Protein 1ZXQ (pdb70)

B-factor: mean 52.38, std 11.32, range [29.48, 95.59]

GO terms:
  GO:0036336 dendritic cell migration (P, IDA)
  GO:0005886 plasma membrane (C, IDA)
  GO:0033627 cell adhesion mediated by integrin (P, IDA)
  GO:0007159 leukocyte cell-cell adhesion (P, IDA)
  GO:0048018 receptor ligand activity (F, IDA)
  GO:0005178 integrin binding (F, TAS)
  GO:0005886 plasma membrane (C, TAS)
  GO:0032154 cleavage furrow (C, IDA)
  GO:0005178 integrin binding (F, IPI)
  GO:0016020 membrane (C, HDA)

Nearest PDB structures (foldseek):
  1zxq-assembly1_A-2  TM=1.005E+00  e=8.583E-40  Homo sapiens
  3bn3-assembly1_B  TM=7.336E-01  e=2.133E-19  Homo sapiens
  1iam-assembly1_A-2  TM=8.116E-01  e=3.381E-17  Homo sapiens
  4oia-assembly1_A  TM=7.535E-01  e=1.562E-16  Homo sapiens
  1z7z-assembly1_I  TM=8.060E-01  e=2.185E-15  Homo sapiens

InterPro domains:
  IPR003987 Intercellular adhesion molecule/vascular cell adhesion molecule, N-terminal [PR01472] (35-51)
  IPR003987 Intercellular adhesion molecule/vascular cell adhesion molecule, N-terminal [PR01472] (109-122)
  IPR003987 Intercellular adhesion molecule/vascular cell adhesion molecule, N-terminal [PR01472] (126-141)
  IPR003987 Intercellular adhesion molecule/vascular cell adhesion molecule, N-terminal [PR01472] (141-159)
  IPR003988 Intercellular adhesion molecule [PR01473] (121-134)
  IPR003988 Intercellular adhesion molecule [PR01473] (200-216)
  IPR013768 Intercellular adhesion molecule, N-terminal [PF03921] (24-114)
  IPR013783 Immunoglobulin-like fold [G3DSA:2.60.40.10] (25-109)
  IPR013783 Immunoglobulin-like fold [G3DSA:2.60.40.10] (110-218)
  IPR036179 Immunoglobulin-like domain superfamily [SSF48726] (25-110)
  IPR036179 Immunoglobulin-like domain superfamily [SSF48726] (108-206)
  IPR047012 Intercellular adhesion molecule/vascular cell adhesion molecule [PTHR13771] (4-242)

CATH classification: 2.60.40.10 (+1 more: 2.60.40.10)

Radius of gyration: 23.93 Å; Cα contacts (8 Å, |Δi|>4): 522; chains: 1; bounding box: 25×47×71 Å

Solvent-accessible surface area: 10466 Å² total; per-residue (Å²): 212,135,14,95,11,59,0,122,34,126,87,54,12,12,79,54,177,19,56,10,95,0,53,0,32,8,69,5,98,141,29,111,73,23,6,0,72,32,107,36,114,78,101,70,76,82,85,122,46,72,74,34,43,12,52,0,34,89,0,75,123,75,23,78,0,65,0,22,3,15,23,100,66,91,100,61,54,49,72,0,89,2,6,8,29,41,20,6,123,100,14,60,2,40,10,69,67,97,94,0,22,72,57,92,65,5,36,0,23,0,114,1,47,51,0,31,19,2,80,17,0,26,0,40,0,38,30,43,146,90,70,32,57,133,54,60,7,35,165,77,71,78,11,136,62,83,3,38,0,74,66,96,19,70,0,61,201,102,0,28,136,52,69,0,18,0,22,0,22,0,64,0,118,93,55,28,18,99,62,66,112,87,110,11,68,80,86,112,3,115,44,162

Sequence (192 aa):
KVFEVHVRPKKLAVEPKGSLEVNCSTTCNQPEVGGLETSLNKILLDEQAQWKHYLVSNISHDTVLQCHFTCSGKQESMNSNVSVYQPPRQVILTLQPTLVAVGKSFTIECRVPTVEPLDSLTLFLFRGNETLHYETFGKAAPAPQEATATFNSTADREDGHRNFSCLAVLDLMSRGGNIFHKHSAPKMLEIY

Organism: Homo sapiens (NCBI:txid9606)

Secondary structure (DSSP, 8-state):
----EEEESSEEEE-TTEEEEEEEEES-SS-SEEEEE-SSEEEEEEEETTEEEEEEEEE-S-EEEEEEEEETTEEEEEEEEEEE-B-----EEEEESSEE-TTSEEEEEEEE-S-B-GGGEEEEEEETTEEEEEEE--SSTT-TT-EEEEEEEE--GGGGG-EEEEEEEEE-GGGT--EEEEEPPPEE-EE-

Structure (mmCIF, N/CA/C/O backbone):
data_1ZXQ
#
_entry.id   1ZXQ
#
_cell.length_a   69.000
_cell.length_b   63.700
_cell.length_c   76.200
_cell.angle_alpha   90.00
_cell.angle_beta   114.50
_cell.angle_gamma   90.00
#
_symmetry.space_group_name_H-M   'C 1 2 1'
#
loop_
_entity.id
_entity.type
_entity.pdbx_description
1 polymer 'INTERCELLULAR ADHESION MOLECULE-2'
2 branched 2-acetamido-2-deoxy-beta-D-glucopyranose-(1-4)-2-acetamido-2-deoxy-beta-D-glucopyranose
3 water water
#
loop_
_atom_site.group_PDB
_atom_site.id
_atom_site.type_symbol
_atom_site.label_atom_id
_atom_site.label_alt_id
_atom_site.label_comp_id
_atom_site.label_asym_id
_atom_site.label_entity_id
_atom_site.label_seq_id
_atom_site.pdbx_PDB_ins_code
_atom_site.Cartn_x
_atom_site.Cartn_y
_atom_site.Cartn_z
_atom_site.occupancy
_atom_site.B_iso_or_equiv
_atom_site.auth_seq_id
_atom_site.auth_comp_id
_atom_site.auth_asym_id
_atom_site.auth_atom_id
_atom_site.pdbx_PDB_model_num
ATOM 1 N N . LYS A 1 1 ? 14.637 6.100 70.468 1.00 67.47 1 LYS A N 1
ATOM 2 C CA . LYS A 1 1 ? 13.436 6.891 70.082 1.00 67.45 1 LYS A CA 1
ATOM 3 C C . LYS A 1 1 ? 14.012 7.829 69.044 1.00 66.75 1 LYS A C 1
ATOM 4 O O . LYS A 1 1 ? 15.175 8.238 69.164 1.00 66.84 1 LYS A O 1
ATOM 10 N N . VAL A 1 2 ? 13.229 8.048 67.984 1.00 64.99 2 VAL A N 1
ATOM 11 C CA . VAL A 1 2 ? 13.580 8.930 66.870 1.00 62.80 2 VAL A CA 1
ATOM 12 C C . VAL A 1 2 ? 13.631 10.409 67.278 1.00 61.51 2 VAL A C 1
ATOM 13 O O . VAL A 1 2 ? 12.647 10.946 67.808 1.00 61.89 2 VAL A O 1
ATOM 17 N N . PHE A 1 3 ? 14.758 11.074 67.036 1.00 59.95 3 PHE A N 1
ATOM 18 C CA . PHE A 1 3 ? 14.862 12.503 67.358 1.00 58.40 3 PHE A CA 1
ATOM 19 C C . PHE A 1 3 ? 15.480 13.225 66.153 1.00 57.56 3 PHE A C 1
ATOM 20 O O . PHE A 1 3 ? 16.052 12.583 65.261 1.00 57.45 3 PHE A O 1
ATOM 28 N N . GLU A 1 4 ? 15.334 14.538 66.078 1.00 56.33 4 GLU A N 1
ATOM 29 C CA . GLU A 1 4 ? 15.935 15.236 64.962 1.00 55.72 4 GLU A CA 1
ATOM 30 C C . GLU A 1 4 ? 16.998 16.186 65.446 1.00 54.03 4 GLU A C 1
ATOM 31 O O . GLU A 1 4 ? 17.027 16.571 66.606 1.00 53.39 4 GLU A O 1
ATOM 37 N N . VAL A 1 5 ? 17.856 16.558 64.512 1.00 52.96 5 VAL A N 1
ATOM 38 C CA . VAL A 1 5 ? 18.943 17.503 64.727 1.00 51.35 5 VAL A CA 1
ATOM 39 C C . VAL A 1 5 ? 18.798 18.421 63.494 1.00 50.60 5 VAL A C 1
ATOM 40 O O . VAL A 1 5 ? 18.489 17.930 62.410 1.00 50.37 5 VAL A O 1
ATOM 44 N N . HIS A 1 6 ? 18.907 19.738 63.692 1.00 49.31 6 HIS A N 1
ATOM 45 C CA . HIS A 1 6 ? 18.768 20.760 62.641 1.00 47.99 6 HIS A CA 1
ATOM 46 C C . HIS A 1 6 ? 19.928 21.745 62.783 1.00 47.52 6 HIS A C 1
ATOM 47 O O . HIS A 1 6 ? 20.466 21.874 63.882 1.00 47.87 6 HIS A O 1
ATOM 54 N N . VAL A 1 7 ? 20.300 22.445 61.702 1.00 47.12 7 VAL A N 1
ATOM 55 C CA . VAL A 1 7 ? 21.362 23.472 61.720 1.00 45.79 7 VAL A CA 1
ATOM 56 C C . VAL A 1 7 ? 20.751 24.671 61.043 1.00 45.68 7 VAL A C 1
ATOM 57 O O . VAL A 1 7 ? 20.055 24.514 60.044 1.00 46.39 7 VAL A O 1
ATOM 61 N N . ARG A 1 8 ? 20.940 25.851 61.604 1.00 45.29 8 ARG A N 1
ATOM 62 C CA . ARG A 1 8 ? 20.470 27.071 60.960 1.00 45.84 8 ARG A CA 1
ATOM 63 C C . ARG A 1 8 ? 21.781 27.862 60.920 1.00 45.42 8 ARG A C 1
ATOM 64 O O . ARG A 1 8 ? 22.404 28.072 61.952 1.00 45.71 8 ARG A O 1
ATOM 72 N N . PRO A 1 9 ? 22.205 28.338 59.742 1.00 44.68 9 PRO A N 1
ATOM 73 C CA . PRO A 1 9 ? 21.541 28.191 58.449 1.00 44.23 9 PR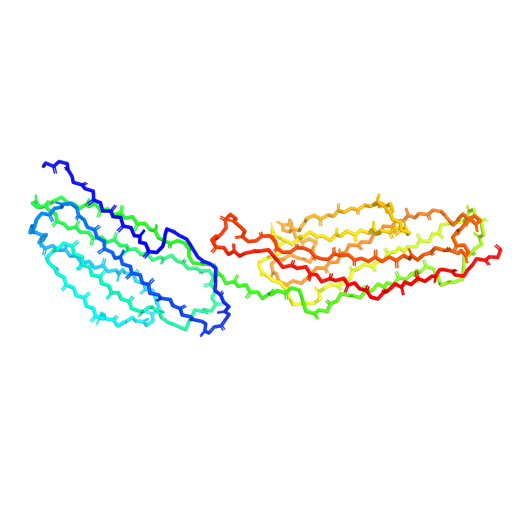O A CA 1
ATOM 74 C C . PRO A 1 9 ? 21.971 26.911 57.738 1.00 44.50 9 PRO A C 1
ATOM 75 O O . PRO A 1 9 ? 23.136 26.517 57.850 1.00 44.76 9 PRO A O 1
ATOM 79 N N . LYS A 1 10 ? 21.031 26.239 57.061 1.00 44.42 10 LYS A N 1
ATOM 80 C CA . LYS A 1 10 ? 21.311 25.011 56.300 1.00 44.20 10 LYS A CA 1
ATOM 81 C C . LYS A 1 10 ? 22.405 25.235 55.255 1.00 43.85 10 LYS A C 1
ATOM 82 O O . LYS A 1 10 ? 23.100 24.303 54.876 1.00 43.61 10 LYS A O 1
ATOM 88 N N . LYS A 1 11 ? 22.512 26.466 54.749 1.00 43.98 11 LYS A N 1
ATOM 89 C CA . LYS A 1 11 ? 23.531 26.862 53.771 1.00 43.76 11 LYS A CA 1
ATOM 90 C C . LYS A 1 11 ? 23.651 28.394 53.731 1.00 42.54 11 LYS A C 1
ATOM 91 O O . LYS A 1 11 ? 22.673 29.138 53.956 1.00 42.21 11 LYS A O 1
ATOM 97 N N . LEU A 1 12 ? 24.856 28.866 53.454 1.00 41.29 12 LEU A N 1
ATOM 98 C CA . LEU A 1 12 ? 25.080 30.286 53.425 1.00 40.95 12 LEU A CA 1
ATOM 99 C C . LEU A 1 12 ? 26.339 30.582 52.659 1.00 40.64 12 LEU A C 1
ATOM 100 O O . LEU A 1 12 ? 27.315 29.866 52.785 1.00 41.60 12 LEU A O 1
ATOM 105 N N . ALA A 1 13 ? 26.348 31.675 51.916 1.00 40.29 13 ALA A N 1
ATOM 106 C CA . ALA A 1 13 ? 27.536 32.046 51.185 1.00 40.45 13 ALA A CA 1
ATOM 107 C C . ALA A 1 13 ? 28.170 33.222 51.922 1.00 40.57 13 ALA A C 1
ATOM 108 O O . ALA A 1 13 ? 27.454 34.092 52.390 1.00 40.97 13 ALA A O 1
ATOM 110 N N . VAL A 1 14 ? 29.488 33.261 52.076 1.00 40.91 14 VAL A N 1
ATOM 111 C CA . VAL A 1 14 ? 30.098 34.386 52.787 1.00 42.13 14 VAL A CA 1
ATOM 112 C C . VAL A 1 14 ? 31.375 34.693 52.037 1.00 43.20 14 VAL A C 1
ATOM 113 O O . VAL A 1 14 ? 31.851 33.835 51.311 1.00 43.53 14 VAL A O 1
ATOM 117 N N . GLU A 1 15 ? 31.874 35.927 52.141 1.00 44.51 15 GLU A N 1
ATOM 118 C CA . GLU A 1 15 ? 33.120 36.336 51.479 1.00 45.54 15 GLU A CA 1
ATOM 119 C C . GLU A 1 15 ? 34.360 35.909 52.237 1.00 46.06 15 GLU A C 1
ATOM 120 O O . GLU A 1 15 ? 34.276 35.564 53.414 1.00 46.15 15 GLU A O 1
ATOM 126 N N . PRO A 1 16 ? 35.533 35.908 51.569 1.00 46.33 16 PRO A N 1
ATOM 127 C CA . PRO A 1 16 ? 36.802 35.516 52.188 1.00 45.75 16 PRO A CA 1
ATOM 128 C C . PRO A 1 16 ? 37.031 36.278 53.461 1.00 45.42 16 PRO A C 1
ATOM 129 O O . PRO A 1 16 ? 36.792 37.482 53.507 1.00 45.89 16 PRO A O 1
ATOM 133 N N . LYS A 1 17 ? 37.439 35.544 54.497 1.00 45.12 17 LYS A N 1
ATOM 134 C CA . LYS A 1 17 ? 37.724 36.069 55.835 1.00 44.72 17 LYS A CA 1
ATOM 135 C C . LYS A 1 17 ? 36.430 36.386 56.564 1.00 43.38 17 LYS A C 1
ATOM 136 O O . LYS A 1 17 ? 36.434 37.020 57.625 1.00 44.30 17 LYS A O 1
ATOM 142 N N . GLY A 1 18 ? 35.319 35.938 56.000 1.00 41.66 18 GLY A N 1
ATOM 143 C CA . GLY A 1 18 ? 34.042 36.214 56.614 1.00 40.23 18 GLY A CA 1
ATOM 144 C C . GLY A 1 18 ? 33.728 35.332 57.784 1.00 39.20 18 GLY A C 1
ATOM 145 O O . GLY A 1 18 ? 34.515 34.478 58.180 1.00 39.81 18 GLY A O 1
ATOM 146 N N . SER A 1 19 ? 32.526 35.468 58.296 1.00 38.18 19 SER A N 1
ATOM 147 C CA . SER A 1 19 ? 32.181 34.669 59.416 1.00 37.85 19 SER A CA 1
ATOM 148 C C . SER A 1 19 ? 30.694 34.466 59.452 1.00 37.78 19 SER A C 1
ATOM 149 O O . SER A 1 19 ? 29.966 35.008 58.628 1.00 38.01 19 SER A O 1
ATOM 152 N N . LEU A 1 20 ? 30.250 33.621 60.368 1.00 38.49 20 LEU A N 1
ATOM 153 C CA . LEU A 1 20 ? 28.828 33.343 60.528 1.00 39.13 20 LEU A CA 1
ATOM 154 C C . LEU A 1 20 ? 28.419 32.663 61.853 1.00 39.67 20 LEU A C 1
ATOM 155 O O . LEU A 1 20 ? 29.244 32.048 62.540 1.00 39.99 20 LEU A O 1
ATOM 160 N N . GLU A 1 21 ? 27.149 32.825 62.220 1.00 40.02 21 GLU A N 1
ATOM 161 C CA . GLU A 1 21 ? 26.609 32.232 63.420 1.00 40.89 21 GLU A CA 1
ATOM 162 C C . GLU A 1 21 ? 25.790 31.029 63.017 1.00 41.29 21 GLU A C 1
ATOM 163 O O . GLU A 1 21 ? 25.057 31.073 62.031 1.00 41.88 21 GLU A O 1
ATOM 169 N N . VAL A 1 22 ? 25.953 29.946 63.765 1.00 41.69 22 VAL A N 1
ATOM 170 C CA . VAL A 1 22 ? 25.270 28.702 63.495 1.00 41.74 22 VAL A CA 1
ATOM 171 C C . VAL A 1 22 ? 24.554 28.293 64.750 1.00 42.79 22 VAL A C 1
ATOM 172 O O . VAL A 1 22 ? 25.091 28.400 65.844 1.00 42.84 22 VAL A O 1
ATOM 176 N N . ASN A 1 23 ? 23.302 27.901 64.602 1.00 44.28 23 ASN A N 1
ATOM 177 C CA . ASN A 1 23 ? 22.509 27.458 65.721 1.00 45.72 23 ASN A CA 1
ATOM 178 C C . ASN A 1 23 ? 22.229 26.004 65.450 1.00 45.87 23 ASN A C 1
ATOM 179 O O . ASN A 1 23 ? 21.474 25.639 64.561 1.00 45.76 23 ASN A O 1
ATOM 184 N N . CYS A 1 24 ? 22.862 25.180 66.249 1.00 46.52 24 CYS A N 1
ATOM 185 C CA . CYS A 1 24 ? 22.791 23.747 66.141 1.00 47.97 24 CYS A CA 1
ATOM 186 C C . CYS A 1 24 ? 21.820 23.188 67.211 1.00 48.08 24 CYS A C 1
ATOM 187 O O . CYS A 1 24 ? 22.090 23.265 68.410 1.00 48.72 24 CYS A O 1
ATOM 190 N N . SER A 1 25 ? 20.678 22.655 66.779 1.00 47.97 25 SER A N 1
ATOM 191 C CA . SER A 1 25 ? 19.679 22.175 67.719 1.00 48.14 25 SER A CA 1
ATOM 192 C C . SER A 1 25 ? 19.161 20.757 67.502 1.00 49.37 25 SER A C 1
ATOM 193 O O . SER A 1 25 ? 19.366 20.170 66.450 1.00 49.77 25 SER A O 1
ATOM 196 N N . THR A 1 26 ? 18.448 20.217 68.488 1.00 50.32 26 THR A N 1
ATOM 197 C CA . THR A 1 26 ? 17.930 18.850 68.411 1.00 50.96 26 THR A CA 1
ATOM 198 C C . THR A 1 26 ? 16.576 18.779 69.117 1.00 51.98 26 THR A C 1
ATOM 199 O O . THR A 1 26 ? 16.224 19.703 69.828 1.00 52.19 26 THR A O 1
ATOM 203 N N . THR A 1 27 ? 15.787 17.726 68.882 1.00 53.50 27 THR A N 1
ATOM 204 C CA . THR A 1 27 ? 14.502 17.562 69.586 1.00 54.35 27 THR A CA 1
ATOM 205 C C . THR A 1 27 ? 14.668 16.735 70.891 1.00 55.12 27 THR A C 1
ATOM 206 O O . THR A 1 27 ? 13.800 16.700 71.765 1.00 55.60 27 THR A O 1
ATOM 210 N N . CYS A 1 28 ? 15.816 16.091 71.011 1.00 55.44 28 CYS A N 1
ATOM 211 C CA . CYS A 1 28 ? 16.203 15.303 72.169 1.00 56.27 28 CYS A CA 1
ATOM 212 C C . CYS A 1 28 ? 16.311 16.204 73.403 1.00 57.11 28 CYS A C 1
ATOM 213 O O . CYS A 1 28 ? 17.032 17.194 73.356 1.00 57.92 28 CYS A O 1
ATOM 216 N N . ASN A 1 29 ? 15.662 15.838 74.510 1.00 58.45 29 ASN A N 1
ATOM 217 C CA . ASN A 1 29 ? 15.696 16.650 75.758 1.00 59.36 29 ASN A CA 1
ATOM 218 C C . ASN A 1 29 ? 17.017 16.780 76.488 1.00 58.78 29 ASN A C 1
ATOM 219 O O . ASN A 1 29 ? 17.334 17.856 76.994 1.00 58.63 29 ASN A O 1
ATOM 224 N N . GLN A 1 30 ? 17.680 15.643 76.698 1.00 58.25 30 GLN A N 1
ATOM 225 C CA . GLN A 1 30 ? 18.972 15.625 77.368 1.00 57.89 30 GLN A CA 1
ATOM 226 C C . GLN A 1 30 ? 19.915 14.868 76.508 1.00 56.22 30 GLN A C 1
ATOM 227 O O . GLN A 1 30 ? 19.948 13.636 76.539 1.00 56.61 30 GLN A O 1
ATOM 233 N N . PRO A 1 31 ? 20.574 15.583 75.606 1.00 54.40 31 PRO A N 1
ATOM 234 C CA . PRO A 1 31 ? 21.526 14.930 74.734 1.00 53.00 31 PRO A CA 1
ATOM 235 C C . PRO A 1 31 ? 22.777 14.599 75.539 1.00 51.87 31 PRO A C 1
ATOM 236 O O . PRO A 1 31 ? 23.243 15.390 76.356 1.00 51.63 31 PRO A O 1
ATOM 240 N N . GLU A 1 32 ? 23.265 13.386 75.388 1.00 50.56 32 GLU A N 1
ATOM 241 C CA . GLU A 1 32 ? 24.461 13.010 76.096 1.00 49.86 32 GLU A CA 1
ATOM 242 C C . GLU A 1 32 ? 25.620 13.727 75.425 1.00 49.17 32 GLU A C 1
ATOM 243 O O . GLU A 1 32 ? 26.579 14.074 76.078 1.00 49.40 32 GLU A O 1
ATOM 249 N N . VAL A 1 33 ? 25.538 13.899 74.105 1.00 48.57 33 VAL A N 1
ATOM 250 C CA . VAL A 1 33 ? 26.585 14.567 73.312 1.00 47.30 33 VAL A CA 1
ATOM 251 C C . VAL A 1 33 ? 25.964 15.627 72.404 1.00 45.61 33 VAL A C 1
ATOM 252 O O . VAL A 1 33 ? 24.822 15.499 71.962 1.00 44.99 33 VAL A O 1
ATOM 256 N N . GLY A 1 34 ? 26.726 16.673 72.133 1.00 44.71 34 GLY A N 1
ATOM 257 C CA . GLY A 1 34 ? 26.244 17.743 71.269 1.00 44.19 34 GLY A CA 1
ATOM 258 C C . GLY A 1 34 ? 27.331 18.726 70.834 1.00 43.84 34 GLY A C 1
ATOM 259 O O . GLY A 1 34 ? 28.078 19.217 71.666 1.00 43.62 34 GLY A O 1
ATOM 260 N N . GLY A 1 35 ? 27.424 19.046 69.547 1.00 43.92 35 GLY A N 1
ATOM 261 C CA . GLY A 1 35 ? 28.468 19.971 69.141 1.00 43.49 35 GLY A CA 1
ATOM 262 C C . GLY A 1 35 ? 28.440 20.260 67.675 1.00 42.72 35 GLY A C 1
ATOM 263 O O . GLY A 1 35 ? 27.688 19.631 66.951 1.00 42.25 35 GLY A O 1
ATOM 264 N N . LEU A 1 36 ? 29.218 21.254 67.266 1.00 42.50 36 LEU A N 1
ATOM 265 C CA . LEU A 1 36 ? 29.330 21.646 65.871 1.00 42.24 36 LEU A CA 1
ATOM 266 C C . LEU A 1 36 ? 30.779 21.379 65.543 1.00 42.15 36 LEU A C 1
ATOM 267 O O . LEU A 1 36 ? 31.663 21.917 66.194 1.00 41.44 36 LEU A O 1
ATOM 272 N N . GLU A 1 37 ? 31.020 20.501 64.575 1.00 42.13 37 GLU A N 1
ATOM 273 C CA . GLU A 1 37 ? 32.381 20.156 64.182 1.00 42.03 37 GLU A CA 1
ATOM 274 C C . GLU A 1 37 ? 32.771 21.002 62.957 1.00 42.30 37 GLU A C 1
ATOM 275 O O . GLU A 1 37 ? 31.979 21.169 62.018 1.00 42.18 37 GLU A O 1
ATOM 281 N N . THR A 1 38 ? 33.966 21.566 62.971 1.00 42.19 38 THR A N 1
ATOM 282 C CA . THR A 1 38 ? 34.388 22.374 61.850 1.00 42.54 38 THR A CA 1
ATOM 283 C C . THR A 1 38 ? 35.894 22.519 61.840 1.00 43.08 38 THR A C 1
ATOM 284 O O . THR A 1 38 ? 36.535 22.319 62.849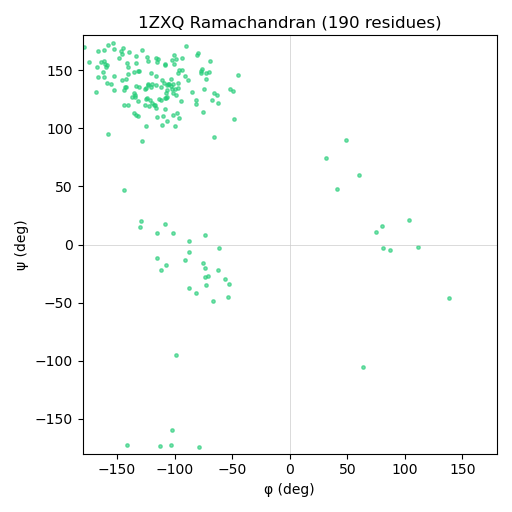 1.00 44.04 38 THR A O 1
ATOM 288 N N . SER A 1 39 ? 36.478 22.771 60.684 1.00 43.11 39 SER A N 1
ATOM 289 C CA . SER A 1 39 ? 37.917 22.973 60.611 1.00 43.08 39 SER A CA 1
ATOM 290 C C . SER A 1 39 ? 38.284 24.439 60.865 1.00 43.19 39 SER A C 1
ATOM 291 O O . SER A 1 39 ? 39.457 24.785 60.949 1.00 43.77 39 SER A O 1
ATOM 294 N N . LEU A 1 40 ? 37.286 25.307 60.972 1.00 43.02 40 LEU A N 1
ATOM 295 C CA . LEU A 1 40 ? 37.521 26.720 61.230 1.00 43.54 40 LEU A CA 1
ATOM 296 C C . LEU A 1 40 ? 37.546 26.996 62.744 1.00 44.23 40 LEU A C 1
ATOM 297 O O . LEU A 1 40 ? 37.201 26.119 63.539 1.00 44.89 40 LEU A O 1
ATOM 302 N N . ASN A 1 41 ? 37.931 28.207 63.152 1.00 44.40 41 ASN A N 1
ATOM 303 C CA . ASN A 1 41 ? 37.932 28.583 64.570 1.00 44.62 41 ASN A CA 1
ATOM 304 C C . ASN A 1 41 ? 36.480 28.759 64.936 1.00 44.45 41 ASN A C 1
ATOM 305 O O . ASN A 1 41 ? 35.736 29.267 64.110 1.00 45.10 41 ASN A O 1
ATOM 310 N N . LYS A 1 42 ? 36.063 28.355 66.141 1.00 44.15 42 LYS A N 1
ATOM 311 C CA . LYS A 1 42 ? 34.664 28.497 66.601 1.00 43.65 42 LYS A CA 1
ATOM 312 C C . LYS A 1 42 ? 34.573 28.899 68.087 1.00 43.72 42 LYS A C 1
ATOM 313 O O . LYS A 1 42 ? 35.426 28.521 68.896 1.00 43.41 42 LYS A O 1
ATOM 319 N N . ILE A 1 43 ? 33.551 29.685 68.420 1.00 44.05 43 ILE A N 1
ATOM 320 C CA . ILE A 1 43 ? 33.321 30.179 69.772 1.00 43.79 43 ILE A CA 1
ATOM 321 C C . ILE A 1 43 ? 31.913 29.784 70.152 1.00 44.45 43 ILE A C 1
ATOM 322 O O . ILE A 1 43 ? 30.971 30.161 69.472 1.00 45.17 43 ILE A O 1
ATOM 327 N N . LEU A 1 44 ? 31.740 29.003 71.203 1.00 44.70 44 LEU A N 1
ATOM 328 C CA . LEU A 1 44 ? 30.386 28.691 71.584 1.00 44.95 44 LEU A CA 1
ATOM 329 C C . LEU A 1 44 ? 29.912 29.962 72.242 1.00 46.29 44 LEU A C 1
ATOM 330 O O . LEU A 1 44 ? 30.467 30.418 73.245 1.00 46.14 44 LEU A O 1
ATOM 335 N N . LEU A 1 45 ? 28.949 30.586 71.602 1.00 47.62 45 LEU A N 1
ATOM 336 C CA . LEU A 1 45 ? 28.406 31.800 72.126 1.00 49.40 45 LEU A CA 1
ATOM 337 C C . LEU A 1 45 ? 2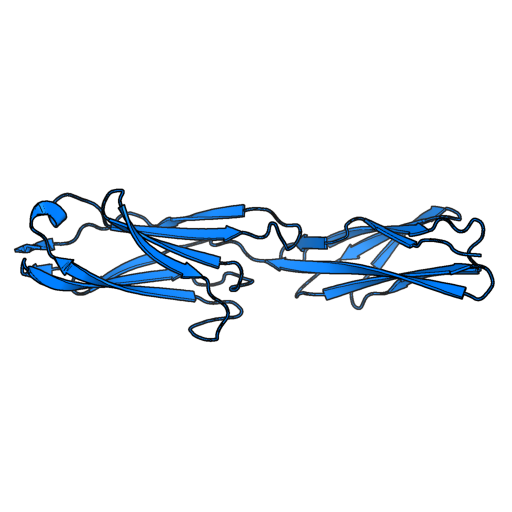7.372 31.505 73.210 1.00 51.38 45 LEU A C 1
ATOM 338 O O . LEU A 1 45 ? 27.312 32.202 74.230 1.00 52.73 45 LEU A O 1
ATOM 343 N N . ASP A 1 46 ? 26.531 30.507 73.001 1.00 53.19 46 ASP A N 1
ATOM 344 C CA . ASP A 1 46 ? 25.536 30.221 74.008 1.00 54.73 46 ASP A CA 1
ATOM 345 C C . ASP A 1 46 ? 24.879 28.885 73.738 1.00 54.89 46 ASP A C 1
ATOM 346 O O . ASP A 1 46 ? 24.843 28.438 72.598 1.00 55.03 46 ASP A O 1
ATOM 351 N N . GLU A 1 47 ? 24.398 28.231 74.795 1.00 54.99 47 GLU A N 1
ATOM 352 C CA . GLU A 1 47 ? 23.734 26.921 74.682 1.00 54.61 47 GLU A CA 1
ATOM 353 C C . GLU A 1 47 ? 22.643 26.753 75.709 1.00 55.05 47 GLU A C 1
ATOM 354 O O . GLU A 1 47 ? 22.537 27.533 76.655 1.00 55.07 47 GLU A O 1
ATOM 360 N N . GLN A 1 48 ? 21.829 25.728 75.490 1.00 55.65 48 GLN A N 1
ATOM 361 C CA . GLN A 1 48 ? 20.758 25.324 76.390 1.00 56.11 48 GLN A CA 1
ATOM 362 C C . GLN A 1 48 ? 20.881 23.791 76.281 1.00 55.32 48 GLN A C 1
ATOM 363 O O . GLN A 1 48 ? 21.854 23.297 75.708 1.00 55.94 48 GLN A O 1
ATOM 369 N N . ALA A 1 49 ? 19.954 23.041 76.857 1.00 54.08 49 ALA A N 1
ATOM 370 C CA . ALA A 1 49 ? 20.070 21.583 76.761 1.00 52.46 49 ALA A CA 1
ATOM 371 C C . ALA A 1 49 ? 19.779 21.082 75.328 1.00 51.27 49 ALA A C 1
ATOM 372 O O . ALA A 1 49 ? 20.314 20.060 74.862 1.00 50.85 49 ALA A O 1
ATOM 374 N N . GLN A 1 50 ? 18.966 21.860 74.625 1.00 50.21 50 GLN A N 1
ATOM 375 C CA . GLN A 1 50 ? 18.545 21.520 73.286 1.00 49.10 50 GLN A CA 1
ATOM 376 C C . GLN A 1 50 ? 19.143 22.353 72.145 1.00 47.50 50 GLN A C 1
ATOM 377 O O . GLN A 1 50 ? 18.593 22.375 71.049 1.00 48.16 50 GLN A O 1
ATOM 383 N N . TRP A 1 51 ? 20.240 23.058 72.387 1.00 45.58 51 TRP A N 1
ATOM 384 C CA . TRP A 1 51 ? 20.827 23.847 71.323 1.00 44.20 51 TRP A CA 1
ATOM 385 C C . TRP A 1 51 ? 22.112 24.458 71.717 1.00 43.85 51 TRP A C 1
ATOM 386 O O . TRP A 1 51 ? 22.388 24.614 72.890 1.00 43.73 51 TRP A O 1
ATOM 397 N N . LYS A 1 52 ? 22.913 24.764 70.707 1.00 43.46 52 LYS A N 1
ATOM 398 C CA . LYS A 1 52 ? 24.209 25.396 70.885 1.00 42.93 52 LYS A CA 1
ATOM 399 C C . LYS A 1 52 ? 24.328 26.336 69.728 1.00 42.92 52 LYS A C 1
ATOM 400 O O . LYS A 1 52 ? 23.956 26.017 68.629 1.00 43.60 52 LYS A O 1
ATOM 406 N N . HIS A 1 53 ? 24.784 27.527 70.025 1.00 42.71 53 HIS A N 1
ATOM 407 C CA . HIS A 1 53 ? 24.900 28.605 69.088 1.00 42.47 53 HIS A CA 1
ATOM 408 C C . HIS A 1 53 ? 26.382 28.947 69.079 1.00 41.66 53 HIS A C 1
ATOM 409 O O . HIS A 1 53 ? 26.942 29.235 70.137 1.00 41.70 53 HIS A O 1
ATOM 416 N N . TYR A 1 54 ? 27.028 28.878 67.915 1.00 39.91 54 TYR A N 1
ATOM 417 C CA . TYR A 1 54 ? 28.456 29.155 67.809 1.00 38.24 54 TYR A CA 1
ATOM 418 C C . TYR A 1 54 ? 28.631 30.232 66.806 1.00 37.46 54 TYR A C 1
ATOM 419 O O . TYR A 1 54 ? 27.757 30.448 66.002 1.00 36.44 54 TYR A O 1
ATOM 428 N N . LEU A 1 55 ? 29.784 30.882 66.833 1.00 37.63 55 LEU A N 1
ATOM 429 C CA . LEU A 1 55 ? 30.140 31.881 65.808 1.00 38.56 55 LEU A CA 1
ATOM 430 C C . LEU A 1 55 ? 31.345 31.201 65.170 1.00 39.78 55 LEU A C 1
ATOM 431 O O . LEU A 1 55 ? 32.306 30.902 65.895 1.00 39.86 55 LEU A O 1
ATOM 436 N N . VAL A 1 56 ? 31.261 30.865 63.876 1.00 40.30 56 VAL A N 1
ATOM 437 C CA . VAL A 1 56 ? 32.354 30.210 63.155 1.00 41.23 56 VAL A CA 1
ATOM 438 C C . VAL A 1 56 ? 33.018 31.329 62.358 1.00 42.18 56 VAL A C 1
ATOM 439 O O . VAL A 1 56 ? 32.313 32.168 61.811 1.00 42.15 56 VAL A O 1
ATOM 443 N N . SER A 1 57 ? 34.352 31.377 62.297 1.00 43.40 57 SER A N 1
ATOM 444 C CA . SER A 1 57 ? 34.986 32.489 61.587 1.00 45.56 57 SER A CA 1
ATOM 445 C C . SER A 1 57 ? 36.223 32.308 60.684 1.00 46.90 57 SER A C 1
ATOM 446 O O . SER A 1 57 ? 36.901 31.276 60.707 1.00 47.04 57 SER A O 1
ATOM 449 N N . ASN A 1 58 ? 36.501 33.341 59.891 1.00 48.30 58 ASN A N 1
ATOM 450 C CA . ASN A 1 58 ? 37.629 33.344 58.997 1.00 50.06 58 ASN A CA 1
ATOM 451 C C . ASN A 1 58 ? 37.553 32.209 57.988 1.00 49.97 58 ASN A C 1
ATOM 452 O O . ASN A 1 58 ? 38.408 31.333 57.913 1.00 49.60 58 ASN A O 1
ATOM 457 N N . ILE A 1 59 ? 36.478 32.250 57.219 1.00 49.74 59 ILE A N 1
ATOM 458 C CA . ILE A 1 59 ? 36.171 31.285 56.171 1.00 50.14 59 ILE A CA 1
ATOM 459 C C . ILE A 1 59 ? 36.942 31.641 54.895 1.00 50.18 59 ILE A C 1
ATOM 460 O O . ILE A 1 59 ? 36.800 32.747 54.380 1.00 50.20 59 ILE A O 1
ATOM 465 N N . SER A 1 60 ? 37.733 30.709 54.363 1.00 50.46 60 SER A N 1
ATOM 466 C CA . SER A 1 60 ? 38.502 31.019 53.148 1.00 50.31 60 SER A CA 1
ATOM 467 C C . SER A 1 60 ? 38.089 30.286 51.896 1.00 49.63 60 SER A C 1
ATOM 468 O O . SER A 1 60 ? 38.362 30.754 50.797 1.00 49.70 60 SER A O 1
ATOM 471 N N . HIS A 1 61 ? 37.425 29.149 52.056 1.00 48.88 61 HIS A N 1
ATOM 472 C CA . HIS A 1 61 ? 36.948 28.381 50.916 1.00 48.09 61 HIS A CA 1
ATOM 473 C C . HIS A 1 61 ? 35.729 27.579 51.350 1.00 46.88 61 HIS A C 1
ATOM 474 O O . HIS A 1 61 ? 35.430 27.540 52.537 1.00 46.91 61 HIS A O 1
ATOM 481 N N . ASP A 1 62 ? 35.004 26.999 50.399 1.00 45.36 62 ASP A N 1
ATOM 482 C CA . ASP A 1 62 ? 33.840 26.192 50.714 1.00 44.67 62 ASP A CA 1
ATOM 483 C C . ASP A 1 62 ? 34.189 25.272 51.851 1.00 45.18 62 ASP A C 1
ATOM 484 O O . ASP A 1 62 ? 35.309 24.749 51.924 1.00 45.19 62 ASP A O 1
ATOM 489 N N . THR A 1 63 ? 33.201 25.019 52.695 1.00 44.78 63 THR A N 1
ATOM 490 C CA . THR A 1 63 ? 33.422 24.198 53.853 1.00 44.16 63 THR A CA 1
ATOM 491 C C . THR A 1 63 ? 32.090 23.665 54.402 1.00 43.60 63 THR A C 1
ATOM 492 O O . THR A 1 63 ? 31.020 24.167 54.054 1.00 43.49 63 THR A O 1
ATOM 496 N N . VAL A 1 64 ? 32.150 22.570 55.147 1.00 43.27 64 VAL A N 1
ATOM 497 C CA . VAL A 1 64 ? 30.945 21.971 55.716 1.00 42.95 64 VAL A CA 1
ATOM 498 C C . VAL A 1 64 ? 31.048 21.951 57.229 1.00 42.86 64 VAL A C 1
ATOM 499 O O . VAL A 1 64 ? 32.120 21.792 57.806 1.00 41.81 64 VAL A O 1
ATOM 503 N N . LEU A 1 65 ? 29.930 22.285 57.848 1.00 42.92 65 LEU A N 1
ATOM 504 C CA . LEU A 1 65 ? 29.816 22.343 59.287 1.00 43.01 65 LEU A CA 1
ATOM 505 C C . LEU A 1 65 ? 28.954 21.160 59.728 1.00 43.38 65 LEU A C 1
ATOM 506 O O . LEU A 1 65 ? 27.852 20.948 59.220 1.00 43.14 65 LEU A O 1
ATOM 511 N N . GLN A 1 66 ? 29.474 20.363 60.648 1.00 44.09 66 GLN A N 1
ATOM 512 C CA . GLN A 1 66 ? 28.755 19.198 61.123 1.00 45.25 66 GLN A CA 1
ATOM 513 C C . GLN A 1 66 ? 28.176 19.329 62.522 1.00 45.76 66 GLN A C 1
ATOM 514 O O . GLN A 1 66 ? 28.848 19.218 63.554 1.00 45.64 66 GLN A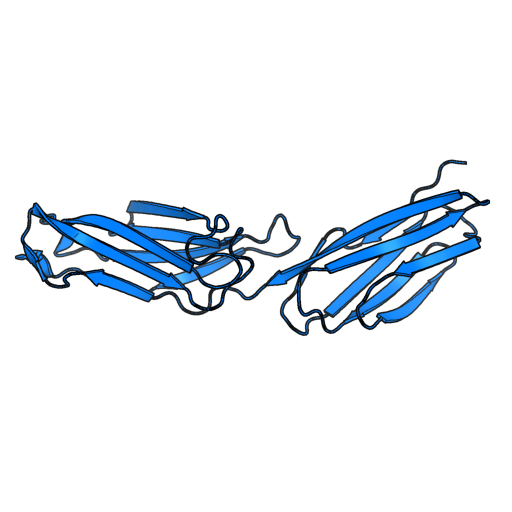 O 1
ATOM 520 N N . CYS A 1 67 ? 26.881 19.488 62.521 1.00 45.86 67 CYS A N 1
ATOM 521 C CA . CYS A 1 67 ? 26.137 19.652 63.712 1.00 46.38 67 CYS A CA 1
ATOM 522 C C . CYS A 1 67 ? 25.596 18.276 64.151 1.00 45.85 67 CYS A C 1
ATOM 523 O O . CYS A 1 67 ? 24.936 17.593 63.378 1.00 45.64 67 CYS A O 1
ATOM 526 N N . HIS A 1 68 ? 25.914 17.858 65.379 1.00 45.55 68 HIS A N 1
ATOM 527 C CA . HIS A 1 68 ? 25.496 16.557 65.914 1.00 44.49 68 HIS A CA 1
ATOM 528 C C . HIS A 1 68 ? 25.071 16.542 67.370 1.00 44.78 68 HIS A C 1
ATOM 529 O O . HIS A 1 68 ? 25.592 17.308 68.174 1.00 44.22 68 HIS A O 1
ATOM 536 N N . PHE A 1 69 ? 24.189 15.590 67.699 1.00 45.46 69 PHE A N 1
ATOM 537 C CA . PHE A 1 69 ? 23.650 15.352 69.048 1.00 45.62 69 PHE A CA 1
ATOM 538 C C . PHE A 1 69 ? 23.490 13.845 69.283 1.00 46.14 69 PHE A C 1
ATOM 539 O O . PHE A 1 69 ? 23.247 13.105 68.342 1.00 46.00 69 PHE A O 1
ATOM 547 N N . THR A 1 70 ? 23.766 13.374 70.497 1.00 46.95 70 THR A N 1
ATOM 548 C CA . THR A 1 70 ? 23.555 11.964 70.833 1.00 47.31 70 THR A CA 1
ATOM 549 C C . THR A 1 70 ? 22.447 11.891 71.857 1.00 48.17 70 THR A C 1
ATOM 550 O O . THR A 1 70 ? 22.487 12.551 72.873 1.00 48.11 70 THR A O 1
ATOM 554 N N . CYS A 1 71 ? 21.432 11.118 71.549 1.00 49.75 71 CYS A N 1
ATOM 555 C CA . CYS A 1 71 ? 20.294 10.958 72.421 1.00 51.86 71 CYS A CA 1
ATOM 556 C C . CYS A 1 71 ? 20.230 9.470 72.707 1.00 52.96 71 CYS A C 1
ATOM 557 O O . CYS A 1 71 ? 20.173 8.694 71.753 1.00 53.54 71 CYS A O 1
ATOM 560 N N . SER A 1 72 ? 20.241 9.074 73.987 1.00 53.29 72 SER A N 1
ATOM 561 C CA . SER A 1 72 ? 20.230 7.659 74.398 1.00 53.62 72 SER A CA 1
ATOM 562 C C . SER A 1 72 ? 21.108 6.709 73.583 1.00 54.12 72 SER A C 1
ATOM 563 O O . SER A 1 72 ? 20.618 5.663 73.141 1.00 54.70 72 SER A O 1
ATOM 566 N N . GLY A 1 73 ? 22.372 7.077 73.343 1.00 54.23 73 GLY A N 1
ATOM 567 C CA . GLY A 1 73 ? 23.280 6.215 72.591 1.00 54.17 73 GLY A CA 1
ATOM 568 C C . GLY A 1 73 ? 23.157 6.248 71.077 1.00 54.31 73 GLY A C 1
ATOM 569 O O . GLY A 1 73 ? 23.937 5.592 70.388 1.00 54.43 73 GLY A O 1
ATOM 570 N N . LYS A 1 74 ? 22.194 7.015 70.561 1.00 54.52 74 LYS A N 1
ATOM 571 C CA . LYS A 1 74 ? 21.958 7.136 69.122 1.00 54.77 74 LYS A CA 1
ATOM 572 C C . LYS A 1 74 ? 22.396 8.475 68.593 1.00 53.88 74 LYS A C 1
ATOM 573 O O . LYS A 1 74 ? 21.970 9.500 69.094 1.00 53.19 74 LYS A O 1
ATOM 579 N N . GLN A 1 75 ? 23.244 8.474 67.576 1.00 54.04 75 GLN A N 1
ATOM 580 C CA . GLN A 1 75 ? 23.677 9.738 67.027 1.00 54.20 75 GLN A CA 1
ATOM 581 C C . GLN A 1 75 ? 22.946 10.135 65.757 1.00 53.75 75 GLN A C 1
ATOM 582 O O . GLN A 1 75 ? 22.792 9.324 64.853 1.00 54.47 75 GLN A O 1
ATOM 588 N N . GLU A 1 76 ? 22.510 11.392 65.702 1.00 53.12 76 GLU A N 1
ATOM 589 C CA . GLU A 1 76 ? 21.877 11.967 64.519 1.00 52.80 76 GLU A CA 1
ATOM 590 C C . GLU A 1 76 ? 22.708 13.185 64.172 1.00 52.15 76 GLU A C 1
ATOM 591 O O . GLU A 1 76 ? 23.500 13.643 64.988 1.00 51.94 76 GLU A O 1
ATOM 597 N N . SER A 1 77 ? 22.649 13.631 62.927 1.00 52.07 77 SER A N 1
ATOM 598 C CA . SER A 1 77 ?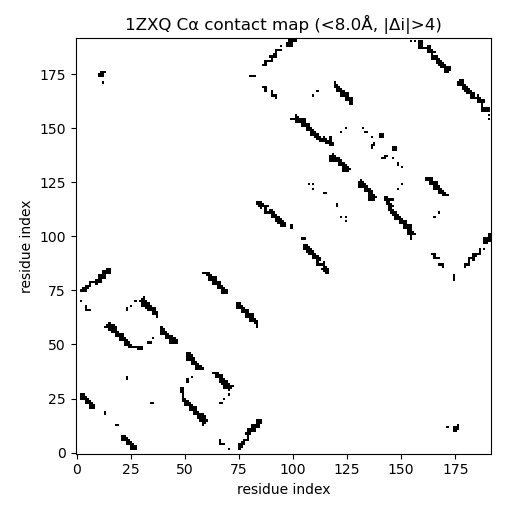 23.380 14.833 62.565 1.00 51.96 77 SER A CA 1
ATOM 599 C C . SER A 1 77 ? 22.877 15.461 61.291 1.00 51.89 77 SER A C 1
ATOM 600 O O . SER A 1 77 ? 22.026 14.888 60.610 1.00 51.51 77 SER A O 1
ATOM 603 N N . MET A 1 78 ? 23.325 16.692 61.051 1.00 51.80 78 MET A N 1
ATOM 604 C CA . MET A 1 78 ? 22.963 17.438 59.856 1.00 51.86 78 MET A CA 1
ATOM 605 C C . MET A 1 78 ? 24.041 18.476 59.558 1.00 50.58 78 MET A C 1
ATOM 606 O O . MET A 1 78 ? 24.570 19.105 60.465 1.00 50.64 78 MET A O 1
ATOM 611 N N . ASN A 1 79 ? 24.393 18.616 58.284 1.00 49.21 79 ASN A N 1
ATOM 612 C CA . ASN A 1 79 ? 25.406 19.579 57.859 1.00 47.18 79 ASN A CA 1
ATOM 613 C C . ASN A 1 79 ? 24.819 20.858 57.311 1.00 45.64 79 ASN A C 1
ATOM 614 O O . ASN A 1 79 ? 23.658 20.908 56.862 1.00 45.01 79 ASN A O 1
ATOM 619 N N . SER A 1 80 ? 25.679 21.868 57.321 1.00 44.24 80 SER A N 1
ATOM 620 C CA . SER A 1 80 ? 25.418 23.222 56.841 1.00 43.34 80 SER A CA 1
ATOM 621 C C . SER A 1 80 ? 26.518 23.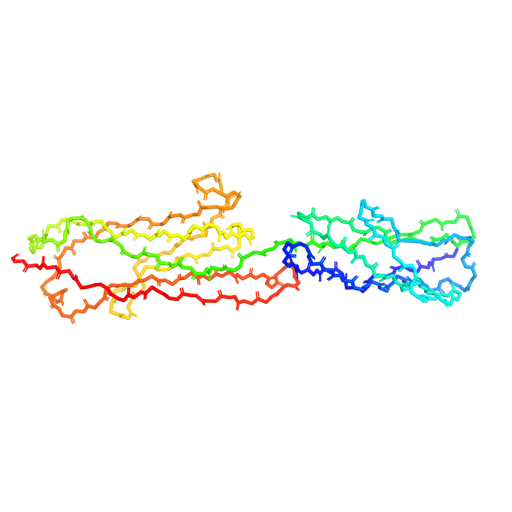460 55.802 1.00 43.39 80 SER A C 1
ATOM 622 O O . SER A 1 80 ? 27.699 23.205 56.094 1.00 43.25 80 SER A O 1
ATOM 625 N N . ASN A 1 81 ? 26.141 23.848 54.578 1.00 43.78 81 ASN A N 1
ATOM 626 C CA . ASN A 1 81 ? 27.115 24.122 53.505 1.00 44.15 81 ASN A CA 1
ATOM 627 C C . ASN A 1 81 ? 27.485 25.590 53.349 1.00 42.75 81 ASN A C 1
ATOM 628 O O . ASN A 1 81 ? 26.688 26.392 52.833 1.00 42.06 81 ASN A O 1
ATOM 633 N N . VAL A 1 82 ? 28.715 25.917 53.736 1.00 41.41 82 VAL A N 1
ATOM 634 C CA . VAL A 1 82 ? 29.191 27.276 53.638 1.00 40.62 82 VAL A CA 1
ATOM 635 C C . VAL A 1 82 ? 30.010 27.397 52.384 1.00 40.84 82 VAL A C 1
ATOM 636 O O . VAL A 1 82 ? 30.867 26.573 52.115 1.00 40.44 82 VAL A O 1
ATOM 640 N N . SER A 1 83 ? 29.666 28.405 51.593 1.00 41.22 83 SER A N 1
ATOM 641 C CA . SER A 1 83 ? 30.328 28.708 50.343 1.00 41.38 83 SER A CA 1
ATOM 642 C C . SER A 1 83 ? 31.005 30.067 50.411 1.00 41.73 83 SER A C 1
ATOM 643 O O . SER A 1 83 ? 30.484 31.025 50.985 1.00 41.66 83 SER A O 1
ATOM 646 N N . VAL A 1 84 ? 32.141 30.176 49.752 1.00 42.12 84 VAL A N 1
ATOM 647 C CA . VAL A 1 84 ? 32.828 31.449 49.720 1.00 42.67 84 VAL A CA 1
ATOM 648 C C . VAL A 1 84 ? 32.489 32.100 48.342 1.00 43.12 84 VAL A C 1
ATOM 649 O O . VAL A 1 84 ? 32.117 31.412 47.386 1.00 43.16 84 VAL A O 1
ATOM 653 N N . TYR A 1 85 ? 32.557 33.419 48.247 1.00 43.59 85 TYR A N 1
ATOM 654 C CA . TYR A 1 85 ? 32.240 34.073 47.006 1.00 43.60 85 TYR A CA 1
ATOM 655 C C . TYR A 1 85 ? 32.858 35.449 46.951 1.00 44.40 85 TYR A C 1
ATOM 656 O O . TYR A 1 85 ? 33.151 36.066 47.976 1.00 44.70 85 TYR A O 1
ATOM 665 N N . GLN A 1 86 ? 33.085 35.917 45.741 1.00 44.70 86 GLN A N 1
ATOM 666 C CA . GLN A 1 86 ? 33.589 37.255 45.534 1.00 45.87 86 GLN A CA 1
ATOM 667 C C . GLN A 1 86 ? 32.763 37.612 44.311 1.00 45.93 86 GLN A C 1
ATOM 668 O O . GLN A 1 86 ? 32.866 36.944 43.290 1.00 46.40 86 GLN A O 1
ATOM 674 N N . PRO A 1 87 ? 31.935 38.669 44.394 1.00 45.84 87 PRO A N 1
ATOM 675 C CA . PRO A 1 87 ? 31.045 39.135 43.320 1.00 47.41 87 PRO A CA 1
ATOM 676 C C . PRO A 1 87 ? 31.753 39.754 42.118 1.00 47.79 87 PRO A C 1
ATOM 677 O O . PRO A 1 87 ? 32.893 40.178 42.242 1.00 47.67 87 PRO A O 1
ATOM 681 N N . PRO A 1 88 ? 31.105 39.788 40.936 1.00 48.02 88 PRO A N 1
ATOM 682 C CA . PRO A 1 88 ? 31.784 40.388 39.786 1.00 50.02 88 PRO A CA 1
ATOM 683 C C . PRO A 1 88 ? 32.054 41.882 40.117 1.00 51.28 88 PRO A C 1
ATOM 684 O O . PRO A 1 88 ? 31.101 42.620 40.415 1.00 52.04 88 PRO A O 1
ATOM 688 N N . ARG A 1 89 ? 33.312 42.331 40.103 1.00 52.03 89 ARG A N 1
ATOM 689 C CA . ARG A 1 89 ? 33.629 43.727 40.436 1.00 53.71 89 ARG A CA 1
ATOM 690 C C . ARG A 1 89 ? 34.040 44.620 39.256 1.00 53.81 89 ARG A C 1
ATOM 691 O O . ARG A 1 89 ? 34.018 45.857 39.346 1.00 54.28 89 ARG A O 1
ATOM 699 N N . GLN A 1 90 ? 34.417 43.980 38.154 1.00 53.74 90 GLN A N 1
ATOM 700 C CA . GLN A 1 90 ? 34.832 44.651 36.922 1.00 53.22 90 GLN A CA 1
ATOM 701 C C . GLN A 1 90 ? 34.501 43.685 35.782 1.00 52.05 90 GLN A C 1
ATOM 702 O O . GLN A 1 90 ? 34.773 42.489 35.907 1.00 52.24 90 GLN A O 1
ATOM 708 N N . VAL A 1 91 ? 33.867 44.197 34.719 1.00 51.28 91 VAL A N 1
ATOM 709 C CA . VAL A 1 91 ? 3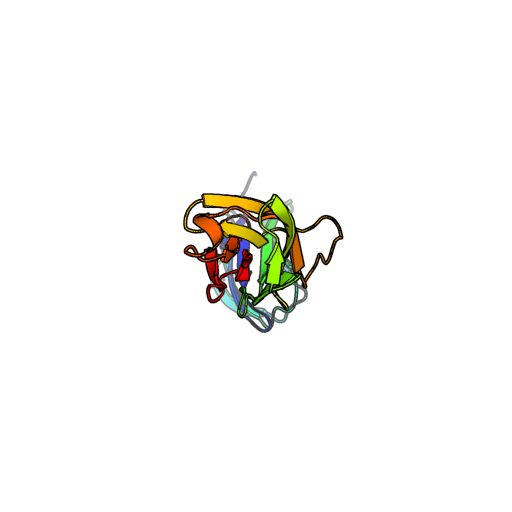3.449 43.422 33.525 1.00 50.29 91 VAL A CA 1
ATOM 710 C C . VAL A 1 91 ? 33.910 44.183 32.256 1.00 50.76 91 VAL A C 1
ATOM 711 O O . VAL A 1 91 ? 33.363 45.243 31.912 1.00 51.03 91 VAL A O 1
ATOM 715 N N . ILE A 1 92 ? 34.887 43.647 31.541 1.00 50.76 92 ILE A N 1
ATOM 716 C CA . ILE A 1 92 ? 35.414 44.343 30.365 1.00 50.98 92 ILE A CA 1
ATOM 717 C C . ILE A 1 92 ? 34.911 43.834 29.028 1.00 50.62 92 ILE A C 1
ATOM 718 O O . ILE A 1 92 ? 35.048 42.638 28.742 1.00 50.64 92 ILE A O 1
ATOM 723 N N . LEU A 1 93 ? 34.443 44.747 28.169 1.00 49.87 93 LEU A N 1
ATOM 724 C CA . LEU A 1 93 ? 33.967 44.347 26.844 1.00 48.71 93 LEU A CA 1
ATOM 725 C C . LEU A 1 93 ? 35.008 44.736 25.799 1.00 48.83 93 LEU A C 1
ATOM 726 O O . LEU A 1 93 ? 35.547 45.828 25.901 1.00 49.14 93 LEU A O 1
ATOM 731 N N . THR A 1 94 ? 35.269 43.849 24.819 1.00 48.62 94 THR A N 1
ATOM 732 C CA . THR A 1 94 ? 36.238 44.030 23.716 1.00 48.19 94 THR A CA 1
ATOM 733 C C . THR A 1 94 ? 35.690 43.578 22.383 1.00 48.06 94 THR A C 1
ATOM 734 O O . THR A 1 94 ? 35.304 42.423 22.233 1.00 48.33 94 THR A O 1
ATOM 738 N N . LEU A 1 95 ? 35.757 44.454 21.389 1.00 48.20 95 LEU A N 1
ATOM 739 C CA . LEU A 1 95 ? 35.302 44.131 20.035 1.00 48.07 95 LEU A CA 1
ATOM 740 C C . LEU A 1 95 ? 36.591 43.975 19.190 1.00 48.70 95 LEU A C 1
ATOM 741 O O . LEU A 1 95 ? 37.504 44.805 19.309 1.00 49.31 95 LEU A O 1
ATOM 746 N N . GLN A 1 96 ? 36.704 42.878 18.426 1.00 49.16 96 GLN A N 1
ATOM 747 C CA . GLN A 1 96 ? 37.907 42.563 17.617 1.00 49.79 96 GLN A CA 1
ATOM 748 C C . GLN A 1 96 ? 37.625 42.131 16.169 1.00 49.20 96 GLN A C 1
ATOM 749 O O . GLN A 1 96 ? 37.115 41.036 15.934 1.00 48.83 96 GLN A O 1
ATOM 755 N N . PRO A 1 97 ? 37.983 42.959 15.163 1.00 48.92 97 PRO A N 1
ATOM 756 C CA . PRO A 1 97 ? 38.636 44.272 15.210 1.00 48.13 97 PRO A CA 1
ATOM 757 C C . PRO A 1 97 ? 37.638 45.359 15.549 1.00 48.13 97 PRO A C 1
ATOM 758 O O . PRO A 1 97 ? 36.434 45.169 15.430 1.00 48.19 97 PRO A O 1
ATOM 762 N N . THR A 1 98 ? 38.139 46.520 15.929 1.00 48.20 98 THR A N 1
ATOM 763 C CA . THR A 1 98 ? 37.262 47.601 16.320 1.00 48.98 98 THR A CA 1
ATOM 764 C C . THR A 1 98 ? 36.584 48.225 15.137 1.00 48.89 98 THR A C 1
ATOM 765 O O . THR A 1 98 ? 35.509 48.832 15.300 1.00 49.37 98 THR A O 1
ATOM 769 N N . LEU A 1 99 ? 37.276 48.146 13.983 1.00 48.13 99 LEU A N 1
ATOM 770 C CA . LEU A 1 99 ? 36.828 48.656 12.661 1.00 46.75 99 LEU A CA 1
ATOM 771 C C . LEU A 1 99 ? 36.529 47.440 11.793 1.00 46.51 99 LEU A 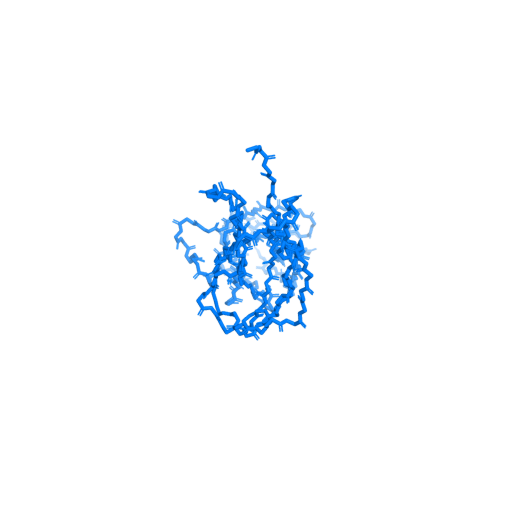C 1
ATOM 772 O O . LEU A 1 99 ? 37.460 46.724 11.419 1.00 46.42 99 LEU A O 1
ATOM 777 N N . VAL A 1 100 ? 35.257 47.198 11.483 1.00 46.39 100 VAL A N 1
ATOM 778 C CA . VAL A 1 100 ? 34.839 46.019 10.708 1.00 46.51 100 VAL A CA 1
ATOM 779 C C . VAL A 1 100 ? 34.112 46.424 9.419 1.00 47.21 100 VAL A C 1
ATOM 780 O O . VAL A 1 100 ? 33.454 47.460 9.388 1.00 47.47 100 VAL A O 1
ATOM 784 N N . ALA A 1 101 ? 34.258 45.629 8.357 1.00 47.73 101 ALA A N 1
ATOM 785 C CA . ALA A 1 101 ? 33.587 45.912 7.085 1.00 47.99 101 ALA A CA 1
ATOM 786 C C . ALA A 1 101 ? 32.190 45.331 7.187 1.00 48.81 101 ALA A C 1
ATOM 787 O O . ALA A 1 101 ? 32.032 44.194 7.602 1.00 49.18 101 ALA A O 1
ATOM 789 N N . VAL A 1 102 ? 31.172 46.103 6.829 1.00 49.84 102 VAL A N 1
ATOM 790 C CA . VAL A 1 102 ? 29.779 45.635 6.874 1.00 51.05 102 VAL A CA 1
ATOM 791 C C . VAL A 1 102 ? 29.613 44.266 6.193 1.00 51.53 102 VAL A C 1
ATOM 792 O O . VAL A 1 102 ? 30.114 44.069 5.099 1.00 52.21 102 VAL A O 1
ATOM 796 N N . GLY A 1 103 ? 28.935 43.326 6.858 1.00 52.10 103 GLY A N 1
ATOM 797 C CA . GLY A 1 103 ? 28.735 41.993 6.311 1.00 52.36 103 GLY A CA 1
ATOM 798 C C . GLY A 1 103 ? 29.863 41.006 6.622 1.00 53.21 103 GLY A C 1
ATOM 799 O O . GLY A 1 103 ? 29.758 39.805 6.307 1.00 54.11 103 GLY A O 1
ATOM 800 N N . LYS A 1 104 ? 30.932 41.494 7.254 1.00 53.21 104 LYS A N 1
ATOM 801 C CA . LYS A 1 104 ? 32.092 40.684 7.620 1.00 53.30 104 LYS A CA 1
ATOM 802 C C . LYS A 1 104 ? 32.072 40.324 9.167 1.00 53.31 104 LYS A C 1
ATOM 803 O O . LYS A 1 104 ? 31.384 40.966 9.998 1.00 53.20 104 LYS A O 1
ATOM 809 N N . SER A 1 105 ? 32.786 39.268 9.548 1.00 52.72 105 SER A N 1
ATOM 810 C CA . SER A 1 105 ? 32.810 38.820 10.947 1.00 51.43 105 SER A CA 1
ATOM 811 C C . SER A 1 105 ? 33.652 39.616 11.964 1.00 49.89 105 SER A C 1
ATOM 812 O O . SER A 1 105 ? 34.644 40.245 11.605 1.00 50.42 105 SER A O 1
ATOM 815 N N . PHE A 1 106 ? 33.231 39.600 13.226 1.00 47.78 106 PHE A N 1
ATOM 816 C CA . PHE A 1 106 ? 33.995 40.202 14.311 1.00 46.20 106 PHE A CA 1
ATOM 817 C C . PHE A 1 106 ? 33.743 39.412 15.609 1.00 46.08 106 PHE A C 1
ATOM 818 O O . PHE A 1 106 ? 32.795 38.622 15.689 1.00 45.27 106 PHE A O 1
ATOM 826 N N . THR A 1 107 ? 34.637 39.569 16.582 1.00 46.26 107 THR A N 1
ATOM 827 C CA . THR A 1 107 ? 34.566 38.857 17.860 1.00 46.69 107 THR A CA 1
ATOM 828 C C . THR A 1 107 ? 34.250 39.783 19.068 1.00 47.21 107 THR A C 1
ATOM 829 O O . THR A 1 107 ? 34.963 40.756 19.320 1.00 47.16 107 THR A O 1
ATOM 833 N N . ILE A 1 108 ? 33.192 39.471 19.811 1.00 47.80 108 ILE A N 1
ATOM 834 C CA . ILE A 1 108 ? 32.803 40.225 21.010 1.00 48.15 108 ILE A CA 1
ATOM 835 C C . ILE A 1 108 ? 33.430 39.368 22.092 1.00 49.01 108 ILE A C 1
ATOM 836 O O . ILE A 1 108 ? 33.407 38.154 21.994 1.00 48.88 108 ILE A O 1
ATOM 841 N N . GLU A 1 109 ? 34.027 39.969 23.101 1.00 49.91 109 GLU A N 1
ATOM 842 C CA . GLU A 1 109 ? 34.619 39.164 24.145 1.00 51.22 109 GLU A CA 1
ATOM 843 C C . GLU A 1 109 ? 34.414 39.828 25.506 1.00 51.61 109 GLU A C 1
ATOM 844 O O . GLU A 1 109 ? 34.526 41.050 25.641 1.00 51.52 109 GLU A O 1
ATOM 850 N N . CYS A 1 110 ? 34.035 39.033 26.500 1.00 52.10 110 CYS A N 1
ATOM 851 C CA . CYS A 1 110 ? 33.825 39.549 27.840 1.00 51.87 110 CYS A CA 1
ATOM 852 C C . CYS A 1 110 ? 34.701 38.811 28.823 1.00 52.27 110 CYS A C 1
ATOM 853 O O . CYS A 1 110 ? 34.854 37.590 28.747 1.00 51.85 110 CYS A O 1
ATOM 856 N N . ARG A 1 111 ? 35.303 39.571 29.728 1.00 53.23 111 ARG A N 1
ATOM 857 C CA . ARG A 1 111 ? 36.172 39.011 30.734 1.00 54.41 111 ARG A CA 1
ATOM 858 C C . ARG A 1 111 ? 35.892 39.600 32.134 1.00 54.08 111 ARG A C 1
ATOM 859 O O . ARG A 1 111 ? 35.731 40.814 32.301 1.00 53.18 111 ARG A O 1
ATOM 867 N N . VAL A 1 112 ? 35.747 38.706 33.111 1.00 54.54 112 VAL A N 1
ATOM 868 C CA . VAL A 1 112 ? 35.541 39.084 34.514 1.00 55.15 112 VAL A CA 1
ATOM 869 C C . VAL A 1 112 ? 36.636 38.389 35.366 1.00 55.64 112 VAL A C 1
ATOM 870 O O . VAL A 1 112 ? 36.594 37.166 35.642 1.00 55.51 112 VAL A O 1
ATOM 874 N N . PRO A 1 113 ? 37.663 39.163 35.758 1.00 55.92 113 PRO A N 1
ATOM 875 C CA . PRO A 1 113 ? 38.749 38.594 36.566 1.00 55.79 113 PRO A CA 1
ATOM 876 C C . PRO A 1 113 ? 38.250 38.462 38.009 1.00 55.94 113 PRO A C 1
ATOM 877 O O . PRO A 1 113 ? 37.380 39.228 38.429 1.00 56.78 113 PRO A O 1
ATOM 881 N N . THR A 1 114 ? 38.749 37.474 38.746 1.00 55.32 114 THR A N 1
ATOM 882 C CA . THR A 1 114 ? 38.376 37.253 40.158 1.00 53.84 114 THR A CA 1
ATOM 883 C C . THR A 1 114 ? 36.864 37.242 40.481 1.00 53.28 114 THR A C 1
ATOM 884 O O . THR A 1 114 ? 36.240 38.283 40.729 1.00 53.72 114 THR A O 1
ATOM 888 N N . VAL A 1 115 ? 36.269 36.064 40.408 1.00 51.69 115 VAL A N 1
ATOM 889 C CA . VAL A 1 115 ? 34.866 35.908 40.719 1.00 50.63 115 VAL A CA 1
ATOM 890 C C . VAL A 1 115 ? 34.743 34.450 41.027 1.00 50.68 115 VAL A C 1
ATOM 891 O O . VAL A 1 115 ? 35.395 33.639 40.378 1.00 50.93 115 VAL A O 1
ATOM 895 N N . GLU A 1 116 ? 33.972 34.116 42.054 1.00 50.16 116 GLU A N 1
ATOM 896 C CA . GLU A 1 116 ? 33.802 32.731 42.442 1.00 49.82 116 GLU A CA 1
ATOM 897 C C . GLU A 1 116 ? 32.546 32.642 43.249 1.00 48.73 116 GLU A C 1
ATOM 898 O O . GLU A 1 116 ? 32.184 33.609 43.900 1.00 48.46 116 GLU A O 1
ATOM 904 N N . PRO A 1 117 ? 31.887 31.464 43.250 1.00 48.20 117 PRO A N 1
ATOM 905 C CA . PRO A 1 117 ? 32.359 30.295 42.504 1.00 47.63 117 PRO A CA 1
ATOM 906 C C . PRO A 1 117 ? 31.996 30.548 41.047 1.00 47.90 117 PRO A C 1
ATOM 907 O O . PRO A 1 117 ? 30.969 31.166 40.771 1.00 48.15 117 PRO A O 1
ATOM 911 N N . LEU A 1 118 ? 32.790 30.077 40.105 1.00 47.44 118 LEU A N 1
ATOM 912 C CA . LEU A 1 118 ? 32.398 30.325 38.738 1.00 47.59 118 LEU A CA 1
ATOM 913 C C . LEU A 1 118 ? 31.230 29.521 38.196 1.00 47.87 118 LEU A C 1
ATOM 914 O O . LEU A 1 118 ? 30.596 29.958 37.251 1.00 48.08 118 LEU A O 1
ATOM 919 N N . ASP A 1 119 ? 30.895 28.390 38.811 1.00 48.76 119 ASP A N 1
ATOM 920 C CA . ASP A 1 119 ? 29.775 27.586 38.323 1.00 49.26 119 ASP A CA 1
ATOM 921 C C . ASP A 1 119 ? 28.410 28.187 38.620 1.00 48.34 119 ASP A C 1
ATOM 922 O O . ASP A 1 119 ? 27.365 27.567 38.387 1.00 48.41 119 ASP A O 1
ATOM 927 N N . SER A 1 120 ? 28.440 29.417 39.112 1.00 47.62 120 SER A N 1
ATOM 928 C CA . SER A 1 120 ? 27.227 30.156 39.374 1.00 47.77 120 SER A CA 1
ATOM 929 C C . SER A 1 120 ? 27.331 31.562 38.740 1.00 46.78 120 SER A C 1
ATOM 930 O O . SER A 1 120 ? 26.536 32.465 39.024 1.00 46.34 120 SER A O 1
ATOM 933 N N . LEU A 1 121 ? 28.306 31.720 37.848 1.00 46.43 121 LEU A N 1
ATOM 934 C CA . LEU A 1 121 ? 28.534 32.980 37.137 1.00 46.32 121 LEU A CA 1
ATOM 935 C C . LEU A 1 121 ? 28.074 32.788 35.687 1.00 46.22 121 LEU A C 1
ATOM 936 O O . LEU A 1 121 ? 28.430 31.792 35.070 1.00 46.60 121 LEU A O 1
ATOM 941 N N . THR A 1 122 ? 27.205 33.666 35.188 1.00 46.02 122 THR A N 1
ATOM 942 C CA . THR A 1 122 ? 26.711 33.594 33.806 1.00 45.83 122 THR A CA 1
ATOM 943 C C . THR A 1 122 ? 27.012 34.947 33.200 1.00 45.60 122 THR A C 1
ATOM 944 O O . THR A 1 122 ? 26.785 35.953 33.852 1.00 45.78 122 THR A O 1
ATOM 948 N N . LEU A 1 123 ? 27.553 34.987 31.990 1.00 44.62 123 LEU A N 1
ATOM 949 C CA . LEU A 1 123 ? 27.828 36.267 31.354 1.00 43.92 123 LEU A CA 1
ATOM 950 C C . LEU A 1 123 ? 26.865 36.430 30.174 1.00 43.81 123 LEU A C 1
ATOM 951 O O . LEU A 1 123 ? 26.523 35.451 29.535 1.00 43.92 123 LEU A O 1
ATOM 956 N N . PHE A 1 124 ? 26.350 37.634 29.940 1.00 43.27 124 PHE A N 1
ATOM 957 C CA . PHE A 1 124 ? 25.452 37.874 28.821 1.00 42.79 124 PHE A CA 1
ATOM 958 C C . PHE A 1 124 ? 26.072 38.856 27.816 1.00 43.45 124 PHE A C 1
ATOM 959 O O . PHE A 1 124 ? 26.695 39.840 28.234 1.00 43.74 124 PHE A O 1
ATOM 967 N N . LEU A 1 125 ? 25.945 38.569 26.508 1.00 43.18 125 LEU A N 1
ATOM 968 C CA . LEU A 1 125 ? 26.462 39.447 25.457 1.00 42.50 125 LEU A CA 1
ATOM 969 C C . LEU A 1 125 ? 25.203 40.071 24.820 1.00 42.52 125 LEU A C 1
ATOM 970 O O . LEU A 1 125 ? 24.283 39.365 24.379 1.00 42.29 125 LEU A O 1
ATOM 975 N N . PHE A 1 126 ? 25.097 41.389 24.948 1.00 42.85 126 PHE A N 1
ATOM 976 C CA . PHE A 1 126 ? 23.963 42.153 24.427 1.00 44.15 126 PHE A CA 1
ATOM 977 C C . PHE A 1 126 ? 24.344 42.987 23.215 1.00 44.67 126 PHE A C 1
ATOM 978 O O . PHE A 1 126 ? 25.482 43.386 23.068 1.00 45.47 126 PHE A O 1
ATOM 986 N N . ARG A 1 127 ? 23.380 43.311 22.376 1.00 45.70 127 ARG A N 1
ATOM 987 C CA . ARG A 1 127 ? 23.638 44.181 21.246 1.00 47.25 127 ARG A CA 1
ATOM 988 C C . ARG A 1 127 ? 22.432 45.073 21.362 1.00 47.65 127 ARG A C 1
ATOM 989 O O . ARG A 1 127 ? 21.320 44.584 21.245 1.00 47.98 127 ARG A O 1
ATOM 997 N N . GLY A 1 128 ? 22.621 46.346 21.688 1.00 48.75 128 GLY A N 1
ATOM 998 C CA . GLY A 1 128 ? 21.479 47.222 21.840 1.00 50.17 128 GLY A CA 1
ATOM 999 C C . GLY A 1 128 ? 20.711 46.643 23.006 1.00 51.51 128 GLY A C 1
ATOM 1000 O O . GLY A 1 128 ? 21.166 46.701 24.147 1.00 51.82 128 GLY A O 1
ATOM 1001 N N . ASN A 1 129 ? 19.597 45.990 22.729 1.00 53.10 129 ASN A N 1
ATOM 1002 C CA . ASN A 1 129 ? 18.817 45.387 23.806 1.00 54.67 129 ASN A CA 1
ATOM 1003 C C . ASN A 1 129 ? 18.482 43.910 23.528 1.00 54.20 129 ASN A C 1
ATOM 1004 O O . ASN A 1 129 ? 17.522 43.366 24.079 1.00 54.48 129 ASN A O 1
ATOM 1009 N N . GLU A 1 130 ? 19.239 43.276 22.643 1.00 53.50 130 GLU A N 1
ATOM 1010 C CA . GLU A 1 130 ? 18.983 41.896 22.305 1.00 52.79 130 GLU A CA 1
ATOM 1011 C C . GLU A 1 130 ? 20.131 41.047 22.820 1.00 51.17 130 GLU A C 1
ATOM 1012 O O . GLU A 1 130 ? 21.258 41.488 22.827 1.00 51.17 130 GLU A O 1
ATOM 1018 N N . THR A 1 131 ? 19.812 39.920 23.440 1.00 49.82 131 THR A N 1
ATOM 1019 C CA . THR A 1 131 ? 20.832 39.013 23.948 1.00 47.96 131 THR A CA 1
ATOM 1020 C C . THR A 1 131 ? 21.296 38.183 22.774 1.00 47.38 131 THR A C 1
ATOM 1021 O O . THR A 1 131 ? 20.487 37.527 22.093 1.00 46.36 131 THR A O 1
ATOM 1025 N N . LEU A 1 132 ? 22.587 38.277 22.508 1.00 46.64 132 LEU A N 1
ATOM 1026 C CA . LEU A 1 132 ? 23.221 37.536 21.433 1.00 46.61 132 LEU A CA 1
ATOM 1027 C C . LEU A 1 132 ? 23.682 36.133 21.863 1.00 46.82 132 LEU A C 1
ATOM 1028 O O . LEU A 1 132 ? 23.571 35.181 21.106 1.00 46.78 132 LEU A O 1
ATOM 1033 N N . HIS A 1 133 ? 24.178 36.007 23.082 1.00 47.26 133 HIS A N 1
ATOM 1034 C CA . HIS A 1 133 ? 24.695 34.755 23.578 1.00 48.41 133 HIS A CA 1
ATOM 1035 C C . HIS A 1 133 ? 24.838 34.935 25.077 1.00 49.83 133 HIS A C 1
ATOM 1036 O O . HIS A 1 133 ? 24.710 36.036 25.594 1.00 49.78 133 HIS A O 1
ATOM 1043 N N . TYR A 1 134 ? 25.035 33.832 25.777 1.00 52.08 134 TYR A N 1
ATOM 1044 C CA . TYR A 1 134 ? 25.276 33.835 27.214 1.00 54.15 134 TYR A CA 1
ATOM 1045 C C . TYR A 1 134 ? 25.787 32.465 27.637 1.00 54.96 134 TYR A C 1
ATOM 1046 O O . TYR A 1 134 ? 25.426 31.447 27.024 1.00 56.18 134 TYR A O 1
ATOM 1055 N N . GLU A 1 135 ? 26.698 32.430 28.598 1.00 55.65 135 GLU A N 1
ATOM 1056 C CA . GLU A 1 135 ? 27.205 31.149 29.065 1.00 56.29 135 GLU A CA 1
ATOM 1057 C C . GLU A 1 135 ? 27.540 31.095 30.545 1.00 56.70 135 GLU A C 1
ATOM 1058 O O . GLU A 1 135 ? 27.949 32.104 31.133 1.00 55.57 135 GLU A O 1
ATOM 1064 N N . THR A 1 136 ? 27.223 29.945 31.150 1.00 58.06 136 THR A N 1
ATOM 1065 C CA . THR A 1 136 ? 27.485 29.673 32.572 1.00 59.56 136 THR A CA 1
ATOM 1066 C C . THR A 1 136 ? 28.839 28.982 32.573 1.00 60.26 136 THR A C 1
ATOM 1067 O O . THR A 1 136 ? 29.197 28.322 31.590 1.00 59.92 136 THR A O 1
ATOM 1071 N N . PHE A 1 137 ? 29.596 29.155 33.650 1.00 61.08 137 PHE A N 1
ATOM 1072 C CA . PHE A 1 137 ? 30.912 28.554 33.732 1.00 62.46 137 PHE A CA 1
ATOM 1073 C C . PHE A 1 137 ? 30.950 27.305 34.613 1.00 64.87 137 PHE A C 1
ATOM 1074 O O . PHE A 1 137 ? 29.910 26.753 34.991 1.00 64.41 137 PHE A O 1
ATOM 1082 N N . GLY A 1 138 ? 32.152 26.797 34.844 1.00 68.02 138 GLY A N 1
ATOM 1083 C CA . GLY A 1 138 ? 32.289 25.611 35.664 1.00 72.05 138 GLY A CA 1
ATOM 1084 C C . GLY A 1 138 ? 32.559 24.268 34.987 1.00 74.90 138 GLY A C 1
ATOM 1085 O O . GLY A 1 138 ? 32.284 23.237 35.619 1.00 75.54 138 GLY A O 1
ATOM 1086 N N . LYS A 1 139 ? 33.078 24.245 33.746 1.00 76.86 139 LYS A N 1
ATOM 1087 C CA . LYS A 1 139 ? 33.402 22.959 33.072 1.00 78.86 139 LYS A CA 1
ATOM 1088 C C . LYS A 1 139 ? 34.921 22.784 32.799 1.00 80.61 139 LYS A C 1
ATOM 1089 O O . LYS A 1 139 ? 35.365 21.683 32.417 1.00 80.66 139 LYS A O 1
ATOM 1095 N N . ALA A 1 140 ? 35.670 23.893 32.977 1.00 82.56 140 ALA A N 1
ATOM 1096 C CA . ALA A 1 140 ? 37.141 24.047 32.813 1.00 84.47 140 ALA A CA 1
ATOM 1097 C C . ALA A 1 140 ? 37.614 25.354 32.107 1.00 86.16 140 ALA A C 1
ATOM 1098 O O . ALA A 1 140 ? 38.544 25.986 32.624 1.00 86.38 140 ALA A O 1
ATOM 1100 N N . ALA A 1 141 ? 36.987 25.748 30.968 1.00 88.32 141 ALA A N 1
ATOM 1101 C CA . ALA A 1 141 ? 37.312 27.000 30.192 1.00 90.21 141 ALA A CA 1
ATOM 1102 C C . ALA A 1 141 ? 37.327 28.037 31.323 1.00 91.94 141 ALA A C 1
ATOM 1103 O O . ALA A 1 141 ? 36.246 28.504 31.686 1.00 92.21 141 ALA A O 1
ATOM 1105 N N . PRO A 1 142 ? 38.529 28.569 31.725 1.00 93.53 142 PRO A N 1
ATOM 1106 C CA . PRO A 1 142 ? 38.674 29.542 32.831 1.00 94.26 142 PRO A CA 1
ATOM 1107 C C . PRO A 1 142 ? 37.574 29.254 33.897 1.00 94.54 142 PRO A C 1
ATOM 1108 O O . PRO A 1 142 ? 36.581 30.001 33.943 1.00 94.69 142 PRO A O 1
ATOM 1112 N N . ALA A 1 143 ? 37.722 28.172 34.688 1.00 94.96 143 ALA A N 1
ATOM 1113 C CA . ALA A 1 143 ? 36.686 27.771 35.695 1.00 95.32 143 ALA A CA 1
ATOM 1114 C C . ALA A 1 143 ? 36.674 28.062 37.260 1.00 95.29 143 ALA A C 1
ATOM 1115 O O . ALA A 1 143 ? 36.126 29.095 37.648 1.00 95.59 143 ALA A O 1
ATOM 1117 N N . PRO A 1 144 ? 37.142 27.149 38.180 1.00 94.86 144 PRO A N 1
ATOM 1118 C CA . PRO A 1 144 ? 37.001 27.713 39.555 1.00 94.10 144 PRO A CA 1
ATOM 1119 C C . PRO A 1 144 ? 37.856 28.987 39.958 1.00 93.12 144 PRO A C 1
ATOM 1120 O O . PRO A 1 144 ? 39.036 28.869 40.382 1.00 93.18 144 PRO A O 1
ATOM 1124 N N . GLN A 1 145 ? 37.235 30.180 39.764 1.00 91.47 145 GLN A N 1
ATOM 1125 C CA . GLN A 1 145 ? 37.770 31.541 40.074 1.00 89.08 145 GLN A CA 1
ATOM 1126 C C . GLN A 1 145 ? 38.193 32.680 39.028 1.00 87.70 145 GLN A C 1
ATOM 1127 O O . GLN A 1 145 ? 38.504 33.799 39.484 1.00 87.91 145 GLN A O 1
ATOM 1133 N N . GLU A 1 146 ? 38.127 32.452 37.687 1.00 85.71 146 GLU A N 1
ATOM 1134 C CA . GLU A 1 146 ? 38.496 33.463 36.572 1.00 83.48 146 GLU A CA 1
ATOM 1135 C C . GLU A 1 146 ? 37.855 33.247 35.081 1.00 81.17 146 GLU A C 1
ATOM 1136 O O . GLU A 1 146 ? 38.486 32.580 34.225 1.00 81.34 146 GLU A O 1
ATOM 1142 N N . ALA A 1 147 ? 36.727 33.903 34.715 1.00 77.60 147 ALA A N 1
ATOM 1143 C CA . ALA A 1 147 ? 36.071 33.628 33.397 1.00 73.50 147 ALA A CA 1
ATOM 1144 C C . ALA A 1 147 ? 35.933 34.623 32.219 1.00 70.77 147 ALA A C 1
ATOM 1145 O O . ALA A 1 147 ? 35.825 35.846 32.397 1.00 70.24 147 ALA A O 1
ATOM 1147 N N . THR A 1 148 ? 35.710 34.029 31.039 1.00 67.02 148 THR A N 1
ATOM 1148 C CA . THR A 1 148 ? 35.629 34.712 29.738 1.00 62.87 148 THR A CA 1
ATOM 1149 C C . THR A 1 148 ? 34.605 34.131 28.748 1.00 60.60 148 THR A C 1
ATOM 1150 O O . THR A 1 148 ? 34.631 32.937 28.468 1.00 60.22 148 THR A O 1
ATOM 1154 N N . ALA A 1 149 ? 33.801 34.990 28.124 1.00 58.02 149 ALA A N 1
ATOM 1155 C CA . ALA A 1 149 ? 32.819 34.557 27.113 1.00 55.58 149 ALA A CA 1
ATOM 1156 C C . ALA A 1 149 ? 33.079 35.288 25.773 1.00 54.10 149 ALA A C 1
ATOM 1157 O O . ALA A 1 149 ? 33.019 36.514 25.728 1.00 53.66 149 ALA A O 1
ATOM 1159 N N . THR A 1 150 ? 33.377 34.565 24.692 1.00 52.63 150 THR A N 1
ATOM 1160 C CA . THR A 1 150 ? 33.630 35.222 23.406 1.00 51.18 150 THR A CA 1
ATOM 1161 C C . THR A 1 150 ? 32.632 34.733 22.345 1.00 51.10 150 THR A C 1
ATOM 1162 O O . THR A 1 150 ? 32.404 33.548 22.261 1.00 51.45 150 THR A O 1
ATOM 1166 N N . PHE A 1 151 ? 32.055 35.623 21.531 1.00 50.73 151 PHE A N 1
ATOM 1167 C CA . PHE A 1 151 ? 31.063 35.242 20.531 1.00 50.38 151 PHE A CA 1
ATOM 1168 C C . PHE A 1 151 ? 31.346 35.927 19.220 1.00 51.43 151 PHE A C 1
ATOM 1169 O O . PHE A 1 151 ? 31.821 37.037 19.239 1.00 51.77 151 PHE A O 1
ATOM 1177 N N . ASN A 1 152 ? 31.015 35.284 18.091 1.00 53.57 152 ASN A N 1
ATOM 1178 C CA . ASN A 1 152 ? 31.204 35.837 16.737 1.00 54.81 152 ASN A CA 1
ATOM 1179 C C . ASN A 1 152 ? 29.914 36.199 16.065 1.00 53.70 152 ASN A C 1
ATOM 1180 O O . ASN A 1 152 ? 28.973 35.410 16.008 1.00 53.60 152 ASN A O 1
ATOM 1185 N N . SER A 1 153 ? 29.951 37.327 15.393 1.00 52.80 153 SER A N 1
ATOM 1186 C CA . SER A 1 153 ? 28.778 37.825 14.745 1.00 53.00 153 SER A CA 1
ATOM 1187 C C . SER A 1 153 ? 29.198 38.527 13.437 1.00 52.91 153 SER A C 1
ATOM 1188 O O . SER A 1 153 ? 30.390 38.704 13.181 1.00 53.07 153 SER A O 1
ATOM 1191 N N . THR A 1 154 ? 28.242 38.870 12.578 1.00 52.79 154 THR A N 1
ATOM 1192 C CA . THR A 1 154 ? 28.594 39.593 11.359 1.00 52.72 154 THR A CA 1
ATOM 1193 C C . THR A 1 154 ? 28.116 41.054 11.547 1.00 52.43 154 THR A C 1
ATOM 1194 O O . THR A 1 154 ? 27.035 41.306 12.152 1.00 51.81 154 THR A O 1
ATOM 1198 N N . ALA A 1 155 ? 28.977 41.998 11.140 1.00 51.49 155 ALA A N 1
ATOM 1199 C CA . ALA A 1 155 ? 28.690 43.417 11.253 1.00 50.67 155 ALA A CA 1
ATOM 1200 C C . ALA A 1 155 ? 27.527 43.757 10.353 1.00 50.64 155 ALA A C 1
ATOM 1201 O O . ALA A 1 155 ? 27.513 43.347 9.203 1.00 50.44 155 ALA A O 1
ATOM 1203 N N . ASP A 1 156 ? 26.536 44.466 10.897 1.00 50.80 156 ASP A N 1
ATOM 1204 C CA . ASP A 1 156 ? 25.333 44.891 10.177 1.00 50.37 156 ASP A CA 1
ATOM 1205 C C . ASP A 1 156 ? 25.292 46.400 10.092 1.00 50.01 156 ASP A C 1
ATOM 1206 O O . ASP A 1 156 ? 25.878 47.064 10.919 1.00 49.91 156 ASP A O 1
ATOM 1211 N N . ARG A 1 157 ? 24.567 46.942 9.122 1.00 50.18 157 ARG A N 1
ATOM 1212 C CA . ARG A 1 157 ? 24.495 48.385 8.947 1.00 50.78 157 ARG A CA 1
ATOM 1213 C C . ARG A 1 157 ? 24.073 49.116 10.223 1.00 51.82 157 ARG A C 1
ATOM 1214 O O . ARG A 1 157 ? 24.691 50.126 10.616 1.00 52.29 157 ARG A O 1
ATOM 1222 N N . GLU A 1 158 ? 23.055 48.591 10.890 1.00 52.94 158 GLU A N 1
ATOM 1223 C CA . GLU A 1 158 ? 22.571 49.187 12.121 1.00 54.30 158 GLU A CA 1
ATOM 1224 C C . GLU A 1 158 ? 23.610 49.225 13.284 1.00 53.81 158 GLU A C 1
ATOM 1225 O O . GLU A 1 158 ? 23.504 50.085 14.173 1.00 53.96 158 GLU A O 1
ATOM 1231 N N . ASP A 1 159 ? 24.637 48.369 13.266 1.00 52.97 159 ASP A N 1
ATOM 1232 C CA . ASP A 1 159 ? 25.670 48.402 14.315 1.00 52.50 159 ASP A CA 1
ATOM 1233 C C . ASP A 1 159 ? 26.423 49.750 14.338 1.00 52.69 159 ASP A C 1
ATOM 1234 O O . ASP A 1 159 ? 27.299 49.994 15.166 1.00 52.48 159 ASP A O 1
ATOM 1239 N N . GLY A 1 160 ? 26.080 50.617 13.401 1.00 53.57 160 GLY A N 1
ATOM 1240 C CA . GLY A 1 160 ? 26.696 51.915 13.354 1.00 55.11 160 GLY A CA 1
ATOM 1241 C C . GLY A 1 160 ? 26.093 52.756 14.452 1.00 56.33 160 GLY A C 1
ATOM 1242 O O . GLY A 1 160 ? 26.625 53.813 14.808 1.00 57.23 160 GLY A O 1
ATOM 1243 N N . HIS A 1 161 ? 24.963 52.312 14.994 1.00 56.60 161 HIS A N 1
ATOM 1244 C CA . HIS A 1 161 ? 24.343 53.074 16.059 1.00 56.73 161 HIS A CA 1
ATOM 1245 C C . HIS A 1 161 ? 23.654 52.288 17.192 1.00 55.48 161 HIS A C 1
ATOM 1246 O O . HIS A 1 161 ? 22.537 52.593 17.605 1.00 56.47 161 HIS A O 1
ATOM 1253 N N . ARG A 1 162 ? 24.329 51.283 17.717 1.00 53.38 162 ARG A N 1
ATOM 1254 C CA . ARG A 1 162 ? 23.787 50.532 18.827 1.00 51.75 162 ARG A CA 1
ATOM 1255 C C . ARG A 1 162 ? 24.997 50.030 19.544 1.00 50.81 162 ARG A C 1
ATOM 1256 O O . ARG A 1 162 ? 26.038 49.782 18.922 1.00 50.51 162 ARG A O 1
ATOM 1264 N N . ASN A 1 163 ? 24.868 49.962 20.863 1.00 50.63 163 ASN A N 1
ATOM 1265 C CA . ASN A 1 163 ? 25.954 49.574 21.760 1.00 49.91 163 ASN A CA 1
ATOM 1266 C C . ASN A 1 163 ? 26.018 48.114 22.060 1.00 48.02 163 ASN A C 1
ATOM 1267 O O . ASN A 1 163 ? 24.984 47.469 22.177 1.00 47.64 163 ASN A O 1
ATOM 1272 N N . PHE A 1 164 ? 27.235 47.612 22.210 1.00 46.34 164 PHE A N 1
ATOM 1273 C CA . PHE A 1 164 ? 27.452 46.223 22.560 1.00 45.18 164 PHE A CA 1
ATOM 1274 C C . PHE A 1 164 ? 27.820 46.274 24.045 1.00 44.38 164 PHE A C 1
ATOM 1275 O O . PHE A 1 164 ? 28.413 47.243 24.503 1.00 44.02 164 PHE A O 1
ATOM 1283 N N . SER A 1 165 ? 27.378 45.311 24.828 1.00 43.88 165 SER A N 1
ATOM 1284 C CA . SER A 1 165 ? 27.750 45.313 26.217 1.00 43.79 165 SER A CA 1
ATOM 1285 C C . SER A 1 165 ? 27.629 43.926 26.780 1.00 44.04 165 SER A C 1
ATOM 1286 O O . SER A 1 165 ? 27.040 43.041 26.172 1.00 43.84 165 SER A O 1
ATOM 1289 N N . CYS A 1 166 ? 28.115 43.774 27.998 1.00 44.74 166 CYS A N 1
ATOM 1290 C CA . CYS A 1 166 ? 28.138 42.507 28.684 1.00 44.57 166 CYS A CA 1
ATOM 1291 C C . CYS A 1 166 ? 27.583 42.671 30.111 1.00 43.33 166 CYS A C 1
ATOM 1292 O O . CYS A 1 166 ? 27.659 43.735 30.691 1.00 42.63 166 CYS A O 1
ATOM 1295 N N . LEU A 1 167 ? 26.966 41.626 30.642 1.00 42.58 167 LEU A N 1
ATOM 1296 C CA . LEU A 1 167 ? 26.406 41.612 31.998 1.00 41.26 167 LEU A CA 1
ATOM 1297 C C . LEU A 1 167 ? 26.798 40.311 32.688 1.00 40.66 167 LEU A C 1
ATOM 1298 O O . LEU A 1 167 ? 26.594 39.229 32.151 1.00 40.30 167 LEU A O 1
ATOM 1303 N N . ALA A 1 168 ? 27.385 40.439 33.873 1.00 40.70 168 ALA A N 1
ATOM 1304 C CA . ALA A 1 168 ? 27.819 39.304 34.671 1.00 40.14 168 ALA A CA 1
ATOM 1305 C C . ALA A 1 168 ? 26.805 39.116 35.744 1.00 39.37 168 ALA A C 1
ATOM 1306 O O . ALA A 1 168 ? 26.369 40.085 36.341 1.00 39.34 168 ALA A O 1
ATOM 1308 N N . VAL A 1 169 ? 26.389 37.877 35.956 1.00 39.43 169 VAL A N 1
ATOM 1309 C CA . VAL A 1 169 ? 25.414 37.587 36.984 1.00 39.61 169 VAL A CA 1
ATOM 1310 C C . VAL A 1 169 ? 25.949 36.420 37.774 1.00 39.65 169 VAL A C 1
ATOM 1311 O O . VAL A 1 169 ? 26.378 35.423 37.216 1.00 38.89 169 VAL A O 1
ATOM 1315 N N . LEU A 1 170 ? 26.075 36.660 39.074 1.00 40.22 170 LEU A N 1
ATOM 1316 C CA . LEU A 1 170 ? 26.517 35.665 40.057 1.00 40.84 170 LEU A CA 1
ATOM 1317 C C . LEU A 1 170 ? 25.256 35.378 40.899 1.00 40.76 170 LEU A C 1
ATOM 1318 O O . LEU A 1 170 ? 24.806 36.221 41.693 1.00 40.91 170 LEU A O 1
ATOM 1323 N N . ASP A 1 171 ? 24.644 34.231 40.618 1.00 40.58 171 ASP A N 1
ATOM 1324 C CA . ASP A 1 171 ? 23.434 33.780 41.286 1.00 40.37 171 ASP A CA 1
ATOM 1325 C C . ASP A 1 171 ? 23.846 32.777 42.353 1.00 40.95 171 ASP A C 1
ATOM 1326 O O . ASP A 1 171 ? 24.145 31.618 42.040 1.00 40.45 171 ASP A O 1
ATOM 1331 N N . LEU A 1 172 ? 23.867 33.220 43.612 1.00 41.56 172 LEU A N 1
ATOM 1332 C CA . LEU A 1 172 ? 24.258 32.350 44.713 1.00 41.73 172 LEU A CA 1
ATOM 1333 C C . LEU A 1 172 ? 23.064 31.839 45.470 1.00 42.48 172 LEU A C 1
ATOM 1334 O O . LEU A 1 172 ? 23.218 31.274 46.524 1.00 43.45 172 LEU A O 1
ATOM 1339 N N . MET A 1 173 ? 21.867 32.053 44.944 1.00 43.68 173 MET A N 1
ATOM 1340 C CA . MET A 1 173 ? 20.642 31.590 45.589 1.00 44.65 173 MET A CA 1
ATOM 1341 C C . MET A 1 173 ? 20.586 30.119 45.957 1.00 44.85 173 MET A C 1
ATOM 1342 O O . MET A 1 173 ? 19.959 29.777 46.931 1.00 45.50 173 MET A O 1
ATOM 1347 N N . SER A 1 174 ? 21.190 29.227 45.192 1.00 45.19 174 SER A N 1
ATOM 1348 C CA . SER A 1 174 ? 21.098 27.838 45.585 1.00 45.95 174 SER A CA 1
ATOM 1349 C C . SER A 1 174 ? 22.220 27.473 46.565 1.00 46.60 174 SER A C 1
ATOM 1350 O O . SER A 1 174 ? 22.389 26.294 46.917 1.00 47.85 174 SER A O 1
ATOM 1353 N N . ARG A 1 175 ? 23.035 28.466 46.933 1.00 46.61 175 ARG A N 1
ATOM 1354 C CA . ARG A 1 175 ? 24.139 28.296 47.887 1.00 46.48 175 ARG A CA 1
ATOM 1355 C C . ARG A 1 175 ? 23.900 29.129 49.188 1.00 46.01 175 ARG A C 1
ATOM 1356 O O . ARG A 1 175 ? 24.784 29.254 50.040 1.00 45.89 175 ARG A O 1
ATOM 1364 N N . GLY A 1 176 ? 22.692 29.674 49.323 1.00 45.91 176 GLY A N 1
ATOM 1365 C CA . GLY A 1 176 ? 22.341 30.479 50.475 1.00 46.80 176 GLY A CA 1
ATOM 1366 C C . GLY A 1 176 ? 22.846 31.913 50.412 1.00 47.12 176 GLY A C 1
ATOM 1367 O O . GLY A 1 176 ? 22.882 32.602 51.433 1.00 47.55 176 GLY A O 1
ATOM 1368 N N . GLY A 1 177 ? 23.245 32.361 49.222 1.00 46.51 177 GLY A N 1
ATOM 1369 C CA . GLY A 1 177 ? 23.736 33.719 49.049 1.00 45.48 177 GLY A CA 1
ATOM 1370 C C . GLY A 1 177 ? 22.742 34.486 48.202 1.00 44.55 177 GLY A C 1
ATOM 1371 O O . GLY A 1 177 ? 21.684 33.940 47.924 1.00 44.77 177 GLY A O 1
ATOM 1372 N N . ASN A 1 178 ? 23.043 35.719 47.800 1.00 43.85 178 ASN A N 1
ATOM 1373 C CA . ASN A 1 178 ? 22.107 36.473 46.977 1.00 43.46 178 ASN A CA 1
ATOM 1374 C C . ASN A 1 178 ? 22.480 36.526 45.466 1.00 42.63 178 ASN A C 1
ATOM 1375 O O . ASN A 1 178 ? 23.157 35.606 44.983 1.00 42.58 178 ASN A O 1
ATOM 1380 N N . ILE A 1 179 ? 21.956 37.501 44.697 1.00 41.51 179 ILE A N 1
ATOM 1381 C CA . ILE A 1 179 ? 22.302 37.637 43.263 1.00 39.97 179 ILE A CA 1
ATOM 1382 C C . ILE A 1 179 ? 22.989 38.964 42.937 1.00 40.67 179 ILE A C 1
ATOM 1383 O O . ILE A 1 179 ? 22.408 40.019 43.136 1.00 40.27 179 ILE A O 1
ATOM 1388 N N . PHE A 1 180 ? 24.217 38.892 42.411 1.00 42.02 180 PHE A N 1
ATOM 1389 C CA . PHE A 1 180 ? 25.050 40.063 42.075 1.00 43.39 180 PHE A CA 1
ATOM 1390 C C . PHE A 1 180 ? 25.150 40.330 40.564 1.00 45.19 180 PHE A C 1
ATOM 1391 O O . PHE A 1 180 ? 25.360 39.399 39.788 1.00 45.40 180 PHE A O 1
ATOM 1399 N N . HIS A 1 181 ? 24.962 41.594 40.157 1.00 47.01 181 HIS A N 1
ATOM 1400 C CA . HIS A 1 181 ? 24.982 42.028 38.739 1.00 48.54 181 HIS A CA 1
ATOM 1401 C C . HIS A 1 181 ? 26.020 43.108 38.513 1.00 48.96 181 HIS A C 1
ATOM 1402 O O . HIS A 1 181 ? 26.155 44.006 39.323 1.00 49.21 181 HIS A O 1
ATOM 1409 N N . LYS A 1 182 ? 26.757 43.025 37.417 1.00 49.20 182 LYS A N 1
ATOM 1410 C CA . LYS A 1 182 ? 27.720 44.063 37.083 1.00 49.02 182 LYS A CA 1
ATOM 1411 C C . LYS A 1 182 ? 27.699 44.200 35.563 1.00 49.08 182 LYS A C 1
ATOM 1412 O O . LYS A 1 182 ? 27.866 43.237 34.829 1.00 48.86 182 LYS A O 1
ATOM 1418 N N . HIS A 1 183 ? 27.365 45.383 35.096 1.00 48.71 183 HIS A N 1
ATOM 1419 C CA . HIS A 1 183 ? 27.367 45.628 33.688 1.00 48.36 183 HIS A CA 1
ATOM 1420 C C . HIS A 1 183 ? 28.716 46.212 33.281 1.00 47.96 183 HIS A C 1
ATOM 1421 O O . HIS A 1 183 ? 29.454 46.732 34.129 1.00 48.12 183 HIS A O 1
ATOM 1428 N N . SER A 1 184 ? 29.039 46.121 31.989 1.00 47.03 184 SER A N 1
ATOM 1429 C CA . SER A 1 184 ? 30.276 46.669 31.446 1.00 45.68 184 SER A CA 1
ATOM 1430 C C . SER A 1 184 ? 29.865 47.969 30.801 1.00 45.59 184 SER A C 1
ATOM 1431 O O . SER A 1 184 ? 28.661 48.210 30.584 1.00 45.24 184 SER A O 1
ATOM 1434 N N . ALA A 1 185 ? 30.839 48.832 30.530 1.00 45.79 185 ALA A N 1
ATOM 1435 C CA . ALA A 1 185 ? 30.504 50.074 29.858 1.00 46.02 185 ALA A CA 1
ATOM 1436 C C . ALA A 1 185 ? 30.216 49.591 28.448 1.00 46.45 185 ALA A C 1
ATOM 1437 O O . ALA A 1 185 ? 30.743 48.570 28.007 1.00 45.70 185 ALA A O 1
ATOM 1439 N N . PRO A 1 186 ? 29.300 50.258 27.761 1.00 47.69 186 PRO A N 1
ATOM 1440 C CA . PRO A 1 186 ? 28.913 49.918 26.388 1.00 47.99 186 PRO A CA 1
ATOM 1441 C C . PRO A 1 186 ? 30.020 50.241 25.372 1.00 48.95 186 PRO A C 1
ATOM 1442 O O . PRO A 1 186 ? 30.835 51.150 25.592 1.00 49.36 186 PRO A O 1
ATOM 1446 N N . LYS A 1 187 ? 30.102 49.459 24.299 1.00 49.53 187 LYS A N 1
ATOM 1447 C CA . LYS A 1 187 ? 31.097 49.699 23.262 1.00 50.21 187 LYS A CA 1
ATOM 1448 C C . LYS A 1 187 ? 30.436 49.589 21.914 1.00 50.46 187 LYS A C 1
ATOM 1449 O O . LYS A 1 187 ? 29.649 48.669 21.663 1.00 50.04 187 LYS A O 1
ATOM 1455 N N . MET A 1 188 ? 30.646 50.624 21.107 1.00 51.13 188 MET A N 1
ATOM 1456 C CA . MET A 1 188 ? 30.076 50.681 19.764 1.00 51.86 188 MET A CA 1
ATOM 1457 C C . MET A 1 188 ? 31.136 50.187 18.773 1.00 51.07 188 MET A C 1
ATOM 1458 O O . MET A 1 188 ? 32.345 50.266 19.036 1.00 51.19 188 MET A O 1
ATOM 1463 N N . LEU A 1 189 ? 30.694 49.589 17.677 1.00 50.22 189 LEU A N 1
ATOM 1464 C CA . LEU A 1 189 ? 31.637 49.073 16.700 1.00 49.20 189 LEU A CA 1
ATOM 1465 C C . LEU A 1 189 ? 31.840 50.078 15.547 1.00 49.06 189 LEU A C 1
ATOM 1466 O O . LEU A 1 189 ? 30.938 50.863 15.235 1.00 49.78 189 LEU A O 1
ATOM 1471 N N . GLU A 1 190 ? 33.027 50.144 14.965 1.00 48.83 190 GLU A N 1
ATOM 1472 C CA . GLU A 1 190 ? 33.156 51.019 13.828 1.00 48.85 190 GLU A CA 1
ATOM 1473 C C . GLU A 1 190 ? 33.037 50.246 12.533 1.00 48.56 190 GLU A C 1
ATOM 1474 O O . GLU A 1 190 ? 33.835 49.353 12.229 1.00 48.89 190 GLU A O 1
ATOM 1480 N N . ILE A 1 191 ? 31.969 50.524 11.809 1.00 48.22 191 ILE A N 1
ATOM 1481 C CA . ILE A 1 191 ? 31.718 49.840 10.557 1.00 47.71 191 ILE A CA 1
ATOM 1482 C C . ILE A 1 191 ? 31.943 50.772 9.359 1.00 48.06 191 ILE A C 1
ATOM 1483 O O . ILE A 1 191 ? 31.844 52.002 9.466 1.00 47.26 191 ILE A O 1
ATOM 1488 N N . TYR A 1 192 ? 32.255 50.165 8.222 1.00 48.40 192 TYR A N 1
ATOM 1489 C CA . TYR A 1 192 ? 32.448 50.885 6.972 1.00 48.96 192 TYR A CA 1
ATOM 1490 C C . TYR A 1 192 ? 31.990 49.962 5.843 1.00 49.51 192 TYR A C 1
ATOM 1491 O O . TYR A 1 192 ? 31.899 48.742 6.060 1.00 49.26 192 TYR A O 1
#

Foldseek 3Di:
DDKAKDKPPLFAEEAAFAKAKIKIFMRAQAFPDWDKDWPFDKDFPDDDRTITMIIGTRDHAKTKIWTWTHHPNDIDIGIHIYGHWDFQDAKDWDKPPLEEEAQAKIKIKIWGAFTPQQQQKKKFKDKQHHTPDMDGAAPPQLHRTIDMDMDMDGHHPCLQDIWIWMKMWRDCVVRRYHIHIDIHPTGGGHYD